Protein AF-A0A515EKF4-F1 (afdb_monomer_lite)

Organism: NCBI:txid2527691

Radius of gyration: 27.89 Å; chains: 1; bounding box: 68×50×69 Å

Sequence (202 aa):
MKPMNMTKDPRRKSELALIHMARSHFSMTRDDYVYVLRELTGKESSADLNAVERERVIKHFKAKGFQVKPTGKAKQTRTLAQDAQSRKVRAIWLMLHVLGQVRDPSEVALAAYTKRMAKVDALQWANHFAVIEGLKGWAMRHLPDYVKPRIQAMDLNALTAGQREDVLNMVNSLRRAQAEGHTALFDYYWPMFQFLQECEQA

Foldseek 3Di:
DDDDDDDPDPCLVVLLVLLVVLCVVVVHDLVRSQVLLCVQPVGRDSVPDDPVSSVSSSVVSVVVPDDDDPPDPPPPPDDQDPDPLSVLLLVLLVVCVVLVNDPDSDLCVSQVVQCVQQVDNHPVPGPSVSSNLVSLLVCLVRLCVVQVVLLVPDDLVPDDPVLNVVSVVLVVVLVVCVPPDSSVSSVSSVVSVVSSVVVVVD

Structure (mmCIF, N/CA/C/O backbone):
data_AF-A0A515EKF4-F1
#
_entry.id   AF-A0A515EKF4-F1
#
loop_
_atom_site.group_PDB
_atom_site.id
_atom_site.type_symbol
_atom_site.label_atom_id
_atom_site.label_alt_id
_atom_site.label_comp_id
_atom_site.label_asym_id
_atom_site.label_entity_id
_atom_site.label_seq_id
_atom_site.pdbx_PDB_ins_code
_atom_site.Cartn_x
_atom_site.Cartn_y
_atom_site.Cartn_z
_atom_site.occupancy
_atom_site.B_iso_or_equiv
_atom_site.auth_seq_id
_atom_site.auth_comp_id
_atom_site.auth_asym_id
_atom_site.auth_atom_id
_atom_site.pdbx_PDB_model_num
ATOM 1 N N . MET A 1 1 ? -24.954 -33.481 38.401 1.00 43.47 1 MET A N 1
ATOM 2 C CA . MET A 1 1 ? -24.915 -32.686 37.149 1.00 43.47 1 MET A CA 1
ATOM 3 C C . MET A 1 1 ? -23.478 -32.265 36.886 1.00 43.47 1 MET A C 1
ATOM 5 O O . MET A 1 1 ? -22.833 -31.754 37.788 1.00 43.47 1 MET A O 1
ATOM 9 N N . LYS A 1 2 ? -22.952 -32.573 35.698 1.00 35.19 2 LYS A N 1
ATOM 10 C CA . LYS A 1 2 ? -21.554 -32.343 35.293 1.00 35.19 2 LYS A CA 1
ATOM 11 C C . LYS A 1 2 ? -21.352 -30.843 34.990 1.00 35.19 2 LYS A C 1
ATOM 13 O O . LYS A 1 2 ? -22.217 -30.284 34.316 1.00 35.19 2 LYS A O 1
ATOM 18 N N . PRO A 1 3 ? -20.275 -30.177 35.444 1.00 42.12 3 PRO A N 1
ATOM 19 C CA . PRO A 1 3 ? -20.037 -28.778 35.097 1.00 42.12 3 PRO A CA 1
ATOM 20 C C . PRO A 1 3 ? -19.717 -28.674 33.599 1.00 42.12 3 PRO A C 1
ATOM 22 O O . PRO A 1 3 ? -18.782 -29.310 33.110 1.00 42.12 3 PRO A O 1
ATOM 25 N N . MET A 1 4 ? -20.525 -27.915 32.853 1.00 47.25 4 MET A N 1
ATOM 26 C CA . MET A 1 4 ? -20.268 -27.656 31.437 1.00 47.25 4 MET A CA 1
ATOM 27 C C . MET A 1 4 ? -19.058 -26.735 31.279 1.00 47.25 4 MET A C 1
ATOM 29 O O . MET A 1 4 ? -18.979 -25.653 31.856 1.00 47.25 4 MET A O 1
ATOM 33 N N . ASN A 1 5 ? -18.127 -27.215 30.467 1.00 39.44 5 ASN A N 1
ATOM 34 C CA . ASN A 1 5 ? -16.870 -26.607 30.069 1.00 39.44 5 ASN A CA 1
ATOM 35 C C . ASN A 1 5 ? -17.088 -25.183 29.502 1.00 39.44 5 ASN A C 1
ATOM 37 O O . ASN A 1 5 ? -17.681 -25.027 28.435 1.00 39.44 5 ASN A O 1
ATOM 41 N N . MET A 1 6 ? -16.634 -24.141 30.213 1.00 47.97 6 MET A N 1
ATOM 42 C CA . MET A 1 6 ? -16.691 -22.748 29.744 1.00 47.97 6 MET A CA 1
ATOM 43 C C . MET A 1 6 ? -15.615 -22.496 28.682 1.00 47.97 6 MET A C 1
ATOM 45 O O . MET A 1 6 ? -14.539 -21.967 28.963 1.00 47.97 6 MET A O 1
ATOM 49 N N . THR A 1 7 ? -15.909 -22.826 27.430 1.00 54.34 7 THR A N 1
ATOM 50 C CA . THR A 1 7 ? -15.154 -22.278 26.301 1.00 54.34 7 THR A CA 1
ATOM 51 C C . THR A 1 7 ? -15.461 -20.777 26.221 1.00 54.34 7 THR A C 1
ATOM 53 O O . THR A 1 7 ? -16.624 -20.382 26.128 1.00 54.34 7 THR A O 1
ATOM 56 N N . LYS A 1 8 ? -14.441 -19.911 26.311 1.00 67.62 8 LYS A N 1
ATOM 57 C CA . LYS A 1 8 ? -14.614 -18.454 26.177 1.00 67.62 8 LYS A CA 1
ATOM 58 C C . LYS A 1 8 ? -15.160 -18.139 24.781 1.00 67.62 8 LYS A C 1
ATOM 60 O O . LYS A 1 8 ? -14.410 -18.174 23.813 1.00 67.62 8 LYS A O 1
ATOM 65 N N . ASP A 1 9 ? -16.452 -17.833 24.686 1.00 80.06 9 ASP A N 1
ATOM 66 C CA . ASP A 1 9 ? -17.102 -17.450 23.430 1.00 80.06 9 ASP A CA 1
ATOM 67 C C . ASP A 1 9 ? -16.471 -16.152 22.883 1.00 80.06 9 ASP A C 1
ATOM 69 O O . ASP A 1 9 ? -16.627 -15.093 23.509 1.00 80.06 9 ASP A O 1
ATOM 73 N N . PRO A 1 10 ? -15.764 -16.194 21.736 1.00 82.19 10 PRO A N 1
ATOM 74 C CA . PRO A 1 10 ? -15.060 -15.032 21.194 1.00 82.19 10 PRO A CA 1
ATOM 75 C C . PRO A 1 10 ? -16.011 -13.890 20.806 1.00 82.19 10 PRO A C 1
ATOM 77 O O . PRO A 1 10 ? -15.588 -12.735 20.742 1.00 82.19 10 PRO A O 1
ATOM 80 N N . ARG A 1 11 ? -17.304 -14.180 20.601 1.00 89.44 11 ARG A N 1
ATOM 81 C CA . ARG A 1 11 ? -18.336 -13.196 20.232 1.00 89.44 11 ARG A CA 1
ATOM 82 C C . ARG A 1 11 ? -18.945 -12.492 21.438 1.00 89.44 11 ARG A C 1
ATOM 84 O O . ARG A 1 11 ? -19.563 -11.442 21.295 1.00 89.44 11 ARG A O 1
ATOM 91 N N . ARG A 1 12 ? -18.736 -13.007 22.654 1.00 91.19 12 ARG A N 1
ATOM 92 C CA . ARG A 1 12 ? -19.364 -12.463 23.865 1.00 91.19 12 ARG A CA 1
ATOM 93 C C . ARG A 1 12 ? -19.066 -10.979 24.060 1.00 91.19 12 ARG A C 1
ATOM 95 O O . ARG A 1 12 ? -19.966 -10.209 24.376 1.00 91.19 12 ARG A O 1
ATOM 102 N N . LYS A 1 13 ? -17.807 -10.570 23.877 1.00 89.31 13 LYS A N 1
ATOM 103 C CA . LYS A 1 13 ? -17.398 -9.174 24.086 1.00 89.31 13 LYS A CA 1
ATOM 104 C C . LYS A 1 13 ? -18.094 -8.231 23.102 1.00 89.31 13 LYS A C 1
ATOM 106 O O . LYS A 1 13 ? -18.566 -7.176 23.516 1.00 89.31 13 LYS A O 1
ATOM 111 N N . SER A 1 14 ? -18.165 -8.604 21.825 1.00 89.38 14 SER A N 1
ATOM 112 C CA . SER A 1 14 ? -18.828 -7.787 20.807 1.00 89.38 14 SER A CA 1
ATOM 113 C C . SER A 1 14 ? -20.343 -7.755 21.008 1.00 89.38 14 SER A C 1
ATOM 115 O O . SER A 1 14 ? -20.935 -6.687 20.935 1.00 89.38 14 SER A O 1
ATOM 117 N N . GLU A 1 15 ? -20.972 -8.881 21.339 1.00 93.88 15 GLU A N 1
ATOM 118 C CA . GLU A 1 15 ? -22.416 -8.966 21.593 1.00 93.88 15 GLU A CA 1
ATOM 119 C C . GLU A 1 15 ? -22.850 -8.137 22.807 1.00 93.88 15 GLU A C 1
ATOM 121 O O . GLU A 1 15 ? -23.826 -7.395 22.728 1.00 93.88 15 GLU A O 1
ATOM 126 N N . LEU A 1 16 ? -22.102 -8.196 23.914 1.00 94.69 16 LEU A N 1
ATOM 127 C CA . LEU A 1 16 ? -22.376 -7.351 25.078 1.00 94.69 16 LEU A CA 1
ATOM 128 C C . LEU A 1 16 ? -22.222 -5.867 24.740 1.00 94.69 16 LEU A C 1
ATOM 130 O O . LEU A 1 16 ? -23.060 -5.061 25.141 1.00 94.69 16 LEU A O 1
ATOM 134 N N . ALA A 1 17 ? -21.199 -5.503 23.962 1.00 91.69 17 ALA A N 1
ATOM 135 C CA . ALA A 1 17 ? -21.037 -4.131 23.494 1.00 91.69 17 ALA A CA 1
ATOM 136 C C . ALA A 1 17 ? -22.243 -3.675 22.657 1.00 91.69 17 ALA A C 1
ATOM 138 O O . ALA A 1 17 ? -22.752 -2.582 22.885 1.00 91.69 17 ALA A O 1
ATOM 139 N N . LEU A 1 18 ? -22.760 -4.523 21.761 1.00 93.50 18 LEU A N 1
ATOM 140 C CA . LEU A 1 18 ? -23.963 -4.222 20.979 1.00 93.50 18 LEU A CA 1
ATOM 141 C C . LEU A 1 18 ? -25.199 -4.013 21.856 1.00 93.50 18 LEU A C 1
ATOM 143 O O . LEU A 1 18 ? -25.952 -3.072 21.623 1.00 93.50 18 LEU A O 1
ATOM 147 N N . ILE A 1 19 ? -25.392 -4.852 22.873 1.00 94.75 19 ILE A N 1
ATOM 148 C CA . ILE A 1 19 ? -26.504 -4.722 23.823 1.00 94.75 19 ILE A CA 1
ATOM 149 C C . ILE A 1 19 ? -26.406 -3.391 24.584 1.00 94.75 19 ILE A C 1
ATOM 151 O O . ILE A 1 19 ? -27.397 -2.670 24.704 1.00 94.75 19 ILE A O 1
ATOM 155 N N . HIS A 1 20 ? -25.210 -3.016 25.047 1.00 94.19 20 HIS A N 1
ATOM 156 C CA . HIS A 1 20 ? -24.998 -1.734 25.721 1.00 94.19 20 HIS A CA 1
ATOM 157 C C . HIS A 1 20 ? -25.175 -0.535 24.781 1.00 94.19 20 HIS A C 1
ATOM 159 O O . HIS A 1 20 ? -25.781 0.459 25.171 1.00 94.19 20 HIS A O 1
ATOM 165 N N . MET A 1 21 ? -24.713 -0.633 23.534 1.00 92.06 21 MET A N 1
ATOM 166 C CA . MET A 1 21 ? -24.948 0.396 22.519 1.00 92.06 21 MET A CA 1
ATOM 167 C C . MET A 1 21 ? -26.437 0.565 22.219 1.00 92.06 21 MET A C 1
ATOM 169 O O . MET A 1 21 ? -26.900 1.695 22.106 1.00 92.06 21 MET A O 1
ATOM 173 N N . ALA A 1 22 ? -27.191 -0.532 22.119 1.00 93.62 22 ALA A N 1
ATOM 174 C CA . ALA A 1 22 ? -28.632 -0.490 21.897 1.00 93.62 22 ALA A CA 1
ATOM 175 C C . ALA A 1 22 ? -29.368 0.176 23.067 1.00 93.62 22 ALA A C 1
ATOM 177 O O . ALA A 1 22 ? -30.228 1.024 22.839 1.00 93.62 22 ALA A O 1
ATOM 178 N N . ARG A 1 23 ? -28.974 -0.128 24.313 1.00 94.06 23 ARG A N 1
ATOM 179 C CA . ARG A 1 23 ? -29.486 0.565 25.505 1.00 94.06 23 ARG A CA 1
ATOM 180 C C . ARG A 1 23 ? -29.305 2.081 25.387 1.00 94.06 23 ARG A C 1
ATOM 182 O O . ARG A 1 23 ? -30.261 2.820 25.603 1.00 94.06 23 ARG A O 1
ATOM 189 N N . SER A 1 24 ? -28.101 2.535 25.028 1.00 91.75 24 SER A N 1
ATOM 190 C CA . SER A 1 24 ? -27.821 3.962 24.833 1.00 91.75 24 SER A CA 1
ATOM 191 C C . SER A 1 24 ? -28.577 4.554 23.639 1.00 91.75 24 SER A C 1
ATOM 193 O O . SER A 1 24 ? -29.033 5.686 23.721 1.00 91.75 24 SER A O 1
ATOM 195 N N . HIS A 1 25 ? -28.737 3.804 22.544 1.00 90.56 25 HIS A N 1
ATOM 196 C CA . HIS A 1 25 ? -29.437 4.252 21.334 1.00 90.56 25 HIS A CA 1
ATOM 197 C C . HIS A 1 25 ? -30.910 4.589 21.592 1.00 90.56 25 HIS A C 1
ATOM 199 O O . HIS A 1 25 ? -31.414 5.568 21.053 1.00 90.56 25 HIS A O 1
ATOM 205 N N . PHE A 1 26 ? -31.579 3.803 22.434 1.00 93.50 26 PHE A N 1
ATOM 206 C CA . PHE A 1 26 ? -32.966 4.041 22.833 1.00 93.50 26 PHE A CA 1
ATOM 207 C C . PHE A 1 26 ? -33.099 4.893 24.105 1.00 93.50 26 PHE A C 1
ATOM 209 O O . PHE A 1 26 ? -34.202 5.012 24.628 1.00 93.50 26 PHE A O 1
ATOM 216 N N . SER A 1 27 ? -31.999 5.453 24.629 1.00 93.25 27 SER A N 1
ATOM 217 C CA . SER A 1 27 ? -31.981 6.229 25.879 1.00 93.25 27 SER A CA 1
ATOM 218 C C . SER A 1 27 ? -32.675 5.523 27.054 1.00 93.25 27 SER A C 1
ATOM 220 O O . SER A 1 27 ? -33.355 6.157 27.857 1.00 93.25 27 SER A O 1
ATOM 222 N N . MET A 1 28 ? -32.521 4.199 27.159 1.00 92.62 28 MET A N 1
ATOM 223 C CA . MET A 1 28 ? -33.228 3.407 28.168 1.00 92.62 28 MET A CA 1
ATOM 224 C C . MET A 1 28 ? -32.701 3.680 29.575 1.00 92.62 28 MET A C 1
ATOM 226 O O . MET A 1 28 ? -31.485 3.635 29.828 1.00 92.62 28 MET A O 1
ATOM 230 N N . THR A 1 29 ? -33.626 3.853 30.518 1.00 94.69 29 THR A N 1
ATOM 231 C CA . THR A 1 29 ? -33.288 3.865 31.940 1.00 94.69 29 THR A CA 1
ATOM 232 C C . THR A 1 29 ? -32.805 2.481 32.387 1.00 94.69 29 THR A C 1
ATOM 234 O O . THR A 1 29 ? -32.850 1.494 31.643 1.00 94.69 29 THR A O 1
ATOM 237 N N . ARG A 1 30 ? -32.267 2.389 33.609 1.00 91.31 30 ARG A N 1
ATOM 238 C CA . ARG A 1 30 ? -31.847 1.094 34.164 1.00 91.31 30 ARG A CA 1
ATOM 239 C C . ARG A 1 30 ? -33.034 0.136 34.287 1.00 91.31 30 ARG A C 1
ATOM 241 O O . ARG A 1 30 ? -32.870 -1.034 33.958 1.00 91.31 30 ARG A O 1
ATOM 248 N N . ASP A 1 31 ? -34.190 0.636 34.702 1.00 93.69 31 ASP A N 1
ATOM 249 C CA . ASP A 1 31 ? -35.366 -0.192 34.962 1.00 93.69 31 ASP A CA 1
ATOM 250 C C . ASP A 1 31 ? -36.001 -0.679 33.657 1.00 93.69 31 ASP A C 1
ATOM 252 O O . ASP A 1 31 ? -36.278 -1.871 33.534 1.00 93.69 31 ASP A O 1
ATOM 256 N N . ASP A 1 32 ? -36.085 0.179 32.633 1.00 94.12 32 ASP A N 1
ATOM 257 C CA . ASP A 1 32 ? -36.538 -0.225 31.290 1.00 94.12 32 ASP A CA 1
ATOM 258 C C . ASP A 1 32 ? -35.629 -1.302 30.691 1.00 94.12 32 ASP A C 1
ATOM 260 O O . ASP A 1 32 ? -36.079 -2.279 30.092 1.00 94.12 32 ASP A O 1
ATOM 264 N N . TYR A 1 33 ? -34.317 -1.138 30.870 1.00 94.94 33 TYR A N 1
ATOM 265 C CA . TYR A 1 33 ? -33.334 -2.096 30.386 1.00 94.94 33 TYR A CA 1
ATOM 266 C C . TYR A 1 33 ? -33.460 -3.452 31.094 1.00 94.94 33 TYR A C 1
ATOM 268 O O . TYR A 1 33 ? -33.460 -4.491 30.434 1.00 94.94 33 TYR A O 1
ATOM 276 N N . VAL A 1 34 ? -33.607 -3.453 32.423 1.00 94.88 34 VAL A N 1
ATOM 277 C CA . VAL A 1 34 ? -33.818 -4.675 33.215 1.00 94.88 34 VAL A CA 1
ATOM 278 C C . VAL A 1 34 ? -35.144 -5.342 32.850 1.00 94.88 34 VAL A C 1
ATOM 280 O O . VAL A 1 34 ? -35.183 -6.565 32.723 1.00 94.88 34 VAL A O 1
ATOM 283 N N . TYR A 1 35 ? -36.206 -4.563 32.631 1.00 96.38 35 TYR A N 1
ATOM 284 C CA . TYR A 1 35 ? -37.505 -5.068 32.192 1.00 96.38 35 TYR A CA 1
ATOM 285 C C . TYR A 1 35 ? -37.386 -5.831 30.868 1.00 96.38 35 TYR A C 1
ATOM 287 O O . TYR A 1 35 ? -37.778 -6.994 30.796 1.00 96.38 35 TYR A O 1
ATOM 295 N N . VAL A 1 36 ? -36.744 -5.234 29.858 1.00 95.12 36 VAL A N 1
ATOM 296 C CA . VAL A 1 36 ? -36.533 -5.880 28.551 1.00 95.12 36 VAL A CA 1
ATOM 297 C C . VAL A 1 36 ? -35.703 -7.162 28.676 1.00 95.12 36 VAL A C 1
ATOM 299 O O . VAL A 1 36 ? -36.000 -8.156 28.012 1.00 95.12 36 VAL A O 1
ATOM 302 N N . LEU A 1 37 ? -34.665 -7.178 29.520 1.00 96.19 37 LEU A N 1
ATOM 303 C CA . LEU A 1 37 ? -33.868 -8.389 29.737 1.00 96.19 37 LEU A CA 1
ATOM 304 C C . LEU A 1 37 ? -34.677 -9.491 30.436 1.00 96.19 37 LEU A C 1
ATOM 306 O O . LEU A 1 37 ? -34.648 -10.644 29.998 1.00 96.19 37 LEU A O 1
ATOM 310 N N . ARG A 1 38 ? -35.449 -9.148 31.475 1.00 96.06 38 ARG A N 1
ATOM 311 C CA . ARG A 1 38 ? -36.313 -10.109 32.172 1.00 96.06 38 ARG A CA 1
ATOM 312 C C . ARG A 1 38 ? -37.369 -10.680 31.230 1.00 96.06 38 ARG A C 1
ATOM 314 O O . ARG A 1 38 ? -37.573 -11.888 31.231 1.00 96.06 38 ARG A O 1
ATOM 321 N N . GLU A 1 39 ? -37.981 -9.850 30.394 1.00 95.94 39 GLU A N 1
ATOM 322 C CA . GLU A 1 39 ? -39.004 -10.284 29.440 1.00 95.94 39 GLU A CA 1
ATOM 323 C C . GLU A 1 39 ? -38.443 -11.252 28.383 1.00 95.94 39 GLU A C 1
ATOM 325 O O . GLU A 1 39 ? -39.063 -12.264 28.063 1.00 95.94 39 GLU A O 1
ATOM 330 N N . LEU A 1 40 ? -37.239 -10.993 27.863 1.00 94.31 40 LEU A N 1
ATOM 331 C CA . LEU A 1 40 ? -36.660 -11.798 26.779 1.00 94.31 40 LEU A CA 1
ATOM 332 C C . LEU A 1 40 ? -35.911 -13.049 27.252 1.00 94.31 40 LEU A C 1
ATOM 334 O O . LEU A 1 40 ? -35.801 -14.028 26.497 1.00 94.31 40 LEU A O 1
ATOM 338 N N . THR A 1 41 ? -35.327 -12.999 28.451 1.00 94.06 41 THR A N 1
ATOM 339 C CA . THR A 1 41 ? -34.373 -14.012 28.927 1.00 94.06 41 THR A CA 1
ATOM 340 C C . THR A 1 41 ? -34.579 -14.426 30.383 1.00 94.06 41 THR A C 1
ATOM 342 O O . THR A 1 41 ? -33.850 -15.293 30.856 1.00 94.06 41 THR A O 1
ATOM 345 N N . GLY A 1 42 ? -35.496 -13.798 31.124 1.00 92.62 42 GLY A N 1
ATOM 346 C CA . GLY A 1 42 ? -35.697 -14.047 32.557 1.00 92.62 42 GLY A CA 1
ATOM 347 C C . GLY A 1 42 ? -34.565 -13.545 33.460 1.00 92.62 42 GLY A C 1
ATOM 348 O O . GLY A 1 42 ? -34.524 -13.906 34.632 1.00 92.62 42 GLY A O 1
ATOM 349 N N . LYS A 1 43 ? -33.627 -12.742 32.938 1.00 93.56 43 LYS A N 1
ATOM 350 C CA . LYS A 1 43 ? -32.426 -12.285 33.660 1.00 93.56 43 LYS A CA 1
ATOM 351 C C . LYS A 1 43 ? -32.398 -10.770 33.757 1.00 93.56 43 LYS A C 1
ATOM 353 O O . LYS A 1 43 ? -32.952 -10.080 32.916 1.00 93.56 43 LYS A O 1
ATOM 358 N N . GLU A 1 44 ? -31.709 -10.256 34.764 1.00 91.62 44 GLU A N 1
ATOM 359 C CA . GLU A 1 44 ? -31.632 -8.810 35.026 1.00 91.62 44 GLU A CA 1
ATOM 360 C C . GLU A 1 44 ? -30.340 -8.176 34.527 1.00 91.62 44 GLU A C 1
ATOM 362 O O . GLU A 1 44 ? -30.236 -6.957 34.403 1.00 91.62 44 GLU A O 1
ATOM 367 N N . SER A 1 45 ? -29.342 -9.005 34.235 1.00 90.62 45 SER A N 1
ATOM 368 C CA . SER A 1 45 ? -28.019 -8.559 33.837 1.00 90.62 45 SER A CA 1
ATOM 369 C C . SER A 1 45 ? -27.630 -9.160 32.499 1.00 90.62 45 SER A C 1
ATOM 371 O O . S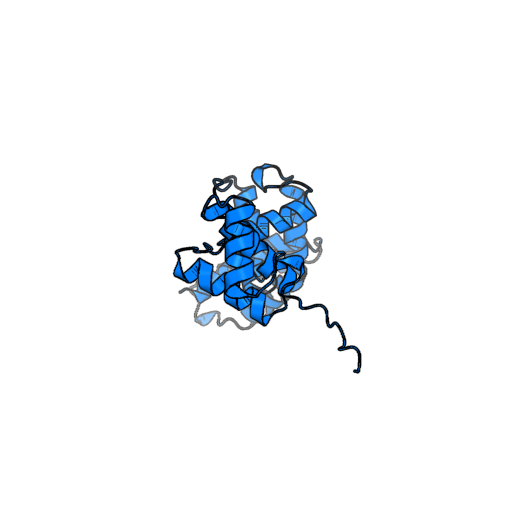ER A 1 45 ? -27.735 -10.368 32.278 1.00 90.62 45 SER A O 1
ATOM 373 N N . SER A 1 46 ? -27.085 -8.319 31.618 1.00 88.62 46 SER A N 1
ATOM 374 C CA . SER A 1 46 ? -26.466 -8.784 30.378 1.00 88.62 46 SER A CA 1
ATOM 375 C C . SER A 1 46 ? -25.256 -9.689 30.637 1.00 88.62 46 SER A C 1
ATOM 377 O O . SER A 1 46 ? -24.932 -10.530 29.799 1.00 88.62 46 SER A O 1
ATOM 379 N N . ALA A 1 47 ? -24.606 -9.561 31.800 1.00 87.62 47 ALA A N 1
ATOM 380 C CA . ALA A 1 47 ? -23.491 -10.418 32.189 1.00 87.62 47 ALA A CA 1
ATOM 381 C C . ALA A 1 47 ? -23.924 -11.880 32.397 1.00 87.62 47 ALA A C 1
ATOM 383 O O . ALA A 1 47 ? -23.129 -12.784 32.145 1.00 87.62 47 ALA A O 1
ATOM 384 N N . ASP A 1 48 ? -25.183 -12.134 32.745 1.00 91.00 48 ASP A N 1
ATOM 385 C CA . ASP A 1 48 ? -25.667 -13.491 33.013 1.00 91.00 48 ASP A CA 1
ATOM 386 C C . ASP A 1 48 ? -26.163 -14.198 31.746 1.00 91.00 48 ASP A C 1
ATOM 388 O O . ASP A 1 48 ? -26.514 -15.380 31.777 1.00 91.00 48 ASP A O 1
ATOM 392 N N . LEU A 1 49 ? -26.183 -13.499 30.606 1.00 91.94 49 LEU A N 1
ATOM 393 C CA . LEU A 1 49 ? -26.706 -14.032 29.353 1.00 91.94 49 LEU A CA 1
ATOM 394 C C . LEU A 1 49 ? -25.750 -15.043 28.703 1.00 91.94 49 LEU A C 1
ATOM 396 O O . LEU A 1 49 ? -24.554 -14.775 28.498 1.00 91.94 49 LEU A O 1
ATOM 400 N N . ASN A 1 50 ? -26.302 -16.181 28.285 1.00 92.75 50 ASN A N 1
ATOM 401 C CA . ASN A 1 50 ? -25.644 -17.146 27.407 1.00 92.75 50 ASN A CA 1
ATOM 402 C C . ASN A 1 50 ? -25.657 -16.662 25.939 1.00 92.75 50 ASN A C 1
ATOM 404 O O . ASN A 1 50 ? -26.186 -15.597 25.629 1.00 92.75 50 ASN A O 1
ATOM 408 N N . ALA A 1 51 ? -25.018 -17.400 25.028 1.00 90.19 51 ALA A N 1
ATOM 409 C CA . ALA A 1 51 ? -24.893 -16.978 23.627 1.00 90.19 51 ALA A CA 1
ATOM 410 C C . ALA A 1 51 ? -26.249 -16.798 22.921 1.00 90.19 51 ALA A C 1
ATOM 412 O O . ALA A 1 51 ? -26.475 -15.775 22.279 1.00 90.19 51 ALA A O 1
ATOM 413 N N . VAL A 1 52 ? -27.169 -17.746 23.112 1.00 92.62 52 VAL A N 1
ATOM 414 C CA . VAL A 1 52 ? -28.505 -17.731 22.496 1.00 92.62 52 VAL A CA 1
ATOM 415 C C . VAL A 1 52 ? -29.336 -16.557 23.018 1.00 92.62 52 VAL A C 1
ATOM 417 O O . VAL A 1 52 ? -30.028 -15.877 22.262 1.00 92.62 52 VAL A O 1
ATOM 420 N N . GLU A 1 53 ? -29.245 -16.282 24.317 1.00 93.94 53 GLU A N 1
ATOM 421 C CA . GLU A 1 53 ? -29.932 -15.160 24.956 1.00 93.94 53 GLU A CA 1
ATOM 422 C C . GLU A 1 53 ? -29.392 -13.806 24.473 1.00 93.94 53 GLU A C 1
ATOM 424 O O . GLU A 1 53 ? -30.181 -12.914 24.163 1.00 93.94 53 GLU A O 1
ATOM 429 N N . ARG A 1 54 ? -28.064 -13.646 24.341 1.00 95.88 54 ARG A N 1
ATOM 430 C CA . ARG A 1 54 ? -27.470 -12.410 23.796 1.00 95.88 54 ARG A CA 1
ATOM 431 C C . ARG A 1 54 ? -27.926 -12.158 22.362 1.00 95.88 54 ARG A C 1
ATOM 433 O O . ARG A 1 54 ? -28.305 -11.035 22.033 1.00 95.88 54 ARG A O 1
ATOM 440 N N . GLU A 1 55 ? -27.942 -13.194 21.529 1.00 94.38 55 GLU A N 1
ATOM 441 C CA . GLU A 1 55 ? -28.421 -13.093 20.150 1.00 94.38 55 GLU A CA 1
ATOM 442 C C . GLU A 1 55 ? -29.903 -12.698 20.085 1.00 94.38 55 GLU A C 1
ATOM 444 O O . GLU A 1 55 ? -30.271 -11.801 19.321 1.00 94.38 55 GLU A O 1
ATOM 449 N N . ARG A 1 56 ? -30.749 -13.291 20.938 1.00 96.06 56 ARG A N 1
ATOM 450 C CA . ARG A 1 56 ? -32.172 -12.939 21.048 1.00 96.06 56 ARG A CA 1
ATOM 451 C C . ARG A 1 56 ? -32.370 -11.462 21.397 1.00 96.06 56 ARG A C 1
ATOM 453 O O . ARG A 1 56 ? -33.159 -10.787 20.737 1.00 96.06 56 ARG A O 1
ATOM 460 N N . VAL A 1 57 ? -31.635 -10.949 22.384 1.00 95.94 57 VAL A N 1
ATOM 461 C CA . VAL A 1 57 ? -31.705 -9.536 22.798 1.00 95.94 57 VAL A CA 1
ATOM 462 C C . VAL A 1 57 ? -31.248 -8.605 21.670 1.00 95.94 57 VAL A C 1
ATOM 464 O O . VAL A 1 57 ? -31.920 -7.620 21.365 1.00 95.94 57 VAL A O 1
ATOM 467 N N . ILE A 1 58 ? -30.148 -8.931 20.986 1.00 95.12 58 ILE A N 1
ATOM 468 C CA . ILE A 1 58 ? -29.668 -8.147 19.837 1.00 95.12 58 ILE A CA 1
ATOM 469 C C . ILE A 1 58 ? -30.707 -8.139 18.709 1.00 95.12 58 ILE A C 1
ATOM 471 O O . ILE A 1 58 ? -30.953 -7.090 18.111 1.00 95.12 58 ILE A O 1
ATOM 475 N N . LYS A 1 59 ? -31.337 -9.284 18.418 1.00 95.75 59 LYS A N 1
ATOM 476 C CA . LYS A 1 59 ? -32.386 -9.395 17.395 1.00 95.75 59 LYS A CA 1
ATOM 477 C C . LYS A 1 59 ? -33.607 -8.542 17.742 1.00 95.75 59 LYS A C 1
ATOM 479 O O . LYS A 1 59 ? -34.117 -7.856 16.859 1.00 95.75 59 LYS A O 1
ATOM 484 N N . HIS A 1 60 ? -34.027 -8.533 19.007 1.00 95.88 60 HIS A N 1
ATOM 485 C CA . HIS A 1 60 ? -35.110 -7.671 19.492 1.00 95.88 60 HIS A CA 1
ATOM 486 C C . HIS A 1 60 ? -34.810 -6.191 19.257 1.00 95.88 60 HIS A C 1
ATOM 488 O O . HIS A 1 60 ? -35.621 -5.480 18.669 1.00 95.88 60 HIS A O 1
ATOM 494 N N . PHE A 1 61 ? -33.615 -5.728 19.635 1.00 95.62 61 PHE A N 1
ATOM 495 C CA . PHE A 1 61 ? -33.238 -4.334 19.406 1.00 95.62 61 PHE A CA 1
ATOM 496 C C . PHE A 1 61 ? -33.163 -3.987 17.920 1.00 95.62 61 PHE A C 1
ATOM 498 O O . PHE A 1 61 ? -33.642 -2.925 17.525 1.00 95.62 61 PHE A O 1
ATOM 505 N N . LYS A 1 62 ? -32.624 -4.882 17.082 1.00 93.38 62 LYS A N 1
ATOM 506 C CA . LYS A 1 62 ? -32.601 -4.687 15.624 1.00 93.38 62 LYS A CA 1
ATOM 507 C C . LYS A 1 62 ? -34.005 -4.561 15.038 1.00 93.38 62 LYS A C 1
ATOM 509 O O . LYS A 1 62 ? -34.234 -3.675 14.222 1.00 93.38 62 LYS A O 1
ATOM 514 N N . ALA A 1 63 ? -34.944 -5.397 15.483 1.00 93.00 63 ALA A N 1
ATOM 515 C CA . ALA A 1 63 ? -36.344 -5.317 15.068 1.00 93.00 63 ALA A CA 1
ATOM 516 C C . ALA A 1 63 ? -37.002 -3.989 15.483 1.00 93.00 63 ALA A C 1
ATOM 518 O O . ALA A 1 63 ? -37.823 -3.458 14.744 1.00 93.00 63 ALA A O 1
ATOM 519 N N . LYS A 1 64 ? -36.586 -3.411 16.619 1.00 92.62 64 LYS A N 1
ATOM 520 C CA . LYS A 1 64 ? -37.011 -2.078 17.078 1.00 92.62 64 LYS A CA 1
ATOM 521 C C . LYS A 1 64 ? -36.279 -0.905 16.405 1.00 92.62 64 LYS A C 1
ATOM 523 O O . LYS A 1 64 ? -36.487 0.237 16.798 1.00 92.62 64 LYS A O 1
ATOM 528 N N . GLY A 1 65 ? -35.428 -1.159 15.410 1.00 91.19 65 GLY A N 1
ATOM 529 C CA . GLY A 1 65 ? -34.740 -0.115 14.644 1.00 91.19 65 GLY A CA 1
ATOM 530 C C . GLY A 1 65 ? -33.284 0.136 15.039 1.00 91.19 65 GLY A C 1
ATOM 531 O O . GLY A 1 65 ? -32.647 1.011 14.455 1.00 91.19 65 GLY A O 1
ATOM 532 N N . PHE A 1 66 ? -32.706 -0.643 15.962 1.00 93.12 66 PHE A N 1
ATOM 533 C CA . PHE A 1 66 ? -31.273 -0.559 16.243 1.00 93.12 66 PHE A CA 1
ATOM 534 C C . PHE A 1 66 ? -30.468 -1.049 15.038 1.00 93.12 66 PHE A C 1
ATOM 536 O O . PHE A 1 66 ? -30.375 -2.247 14.765 1.00 93.12 66 PHE A O 1
ATOM 543 N N . GLN A 1 67 ? -29.841 -0.117 14.328 1.00 87.19 67 GLN A N 1
ATOM 544 C CA . GLN A 1 67 ? -28.917 -0.430 13.249 1.00 87.19 67 GLN A CA 1
ATOM 545 C C . GLN A 1 67 ? -27.496 -0.054 13.646 1.00 87.19 67 GLN A C 1
ATOM 547 O O . GLN A 1 67 ? -27.179 1.101 13.927 1.00 87.19 67 GLN A O 1
ATOM 552 N N . VAL A 1 68 ? -26.611 -1.045 13.621 1.00 77.88 68 VAL A N 1
ATOM 553 C CA . VAL A 1 68 ? -25.176 -0.810 13.738 1.00 77.88 68 VAL A CA 1
ATOM 554 C C . VAL A 1 68 ? -24.715 -0.408 12.352 1.00 77.88 68 VAL A C 1
ATOM 556 O O . VAL A 1 68 ? -24.629 -1.256 11.462 1.00 77.88 68 VAL A O 1
ATOM 559 N N . LYS A 1 69 ? -24.428 0.882 12.150 1.00 66.81 69 LYS A N 1
ATOM 560 C CA . LYS A 1 69 ? -23.649 1.269 10.976 1.00 66.81 69 LYS A CA 1
ATOM 561 C C . LYS A 1 69 ? -22.361 0.451 11.046 1.00 66.81 69 LYS A C 1
ATOM 563 O O . LYS A 1 69 ? -21.691 0.531 12.082 1.00 66.81 69 LYS A O 1
ATOM 568 N N . PRO A 1 70 ? -22.005 -0.342 10.017 1.00 55.69 70 PRO A N 1
ATOM 569 C CA . PRO A 1 70 ? -20.653 -0.854 9.962 1.00 55.69 70 PRO A CA 1
ATOM 570 C C . PRO A 1 70 ? -19.760 0.368 10.130 1.00 55.69 70 PRO A C 1
ATOM 572 O O . PRO A 1 70 ? -19.949 1.379 9.448 1.00 55.69 70 PRO A O 1
ATOM 575 N N . THR A 1 71 ? -18.845 0.317 11.094 1.00 52.72 71 THR A N 1
ATOM 576 C CA . THR A 1 71 ? -17.713 1.232 11.121 1.00 52.72 71 THR A CA 1
ATOM 577 C C . THR A 1 71 ? -16.923 0.925 9.856 1.00 52.72 71 THR A C 1
ATOM 579 O O . THR A 1 71 ? -15.961 0.159 9.877 1.00 52.72 71 THR A O 1
ATOM 582 N N . GLY A 1 72 ? -17.402 1.429 8.715 1.00 46.69 72 GLY A N 1
ATOM 583 C CA . GLY A 1 72 ? -16.642 1.465 7.489 1.00 46.69 72 GLY A CA 1
ATOM 584 C C . GLY A 1 72 ? -15.329 2.120 7.858 1.00 46.69 72 GLY A C 1
ATOM 585 O O . GLY A 1 72 ? -15.337 3.110 8.599 1.00 46.69 72 GLY A O 1
ATOM 586 N N . LYS A 1 73 ? -14.228 1.489 7.430 1.00 49.66 73 LYS A N 1
ATOM 587 C CA . LYS A 1 73 ? -12.857 2.002 7.527 1.00 49.66 73 LYS A CA 1
ATOM 588 C C . LYS A 1 73 ? -12.917 3.522 7.574 1.00 49.66 73 LYS A C 1
ATOM 590 O O . LYS A 1 73 ? -13.474 4.092 6.638 1.00 49.66 73 LYS A O 1
ATOM 595 N N . ALA A 1 74 ? -12.473 4.116 8.688 1.00 52.19 74 ALA A N 1
ATOM 596 C CA . ALA A 1 74 ? -12.599 5.543 8.967 1.00 52.19 74 ALA A CA 1
ATOM 597 C C . ALA A 1 74 ? -12.484 6.326 7.659 1.00 52.19 74 ALA A C 1
ATOM 599 O O . ALA A 1 74 ? -11.425 6.310 7.028 1.00 52.19 74 ALA A O 1
ATOM 600 N N . LYS A 1 75 ? -13.609 6.892 7.198 1.00 47.75 75 LYS A N 1
ATOM 601 C CA . LYS A 1 75 ? -13.645 7.676 5.965 1.00 47.75 75 LYS A CA 1
ATOM 602 C C . LYS A 1 75 ? -12.531 8.699 6.127 1.00 47.75 75 LYS A C 1
ATOM 604 O O . LYS A 1 75 ? -12.524 9.400 7.137 1.00 47.75 75 LYS A O 1
ATOM 609 N N . GLN A 1 76 ? -11.544 8.697 5.235 1.00 52.34 76 GLN A N 1
ATOM 610 C CA . GLN A 1 76 ? -10.421 9.615 5.353 1.00 52.34 76 GLN A CA 1
ATOM 611 C C . GLN A 1 76 ? -10.966 11.040 5.309 1.00 52.34 76 GLN A C 1
ATOM 613 O O . GLN A 1 76 ? -11.345 11.542 4.259 1.00 52.34 76 GLN A O 1
ATOM 618 N N . THR A 1 77 ? -11.066 11.668 6.474 1.00 49.06 77 THR A N 1
ATOM 619 C CA . THR A 1 77 ? -11.535 13.047 6.636 1.00 49.06 77 THR A CA 1
ATOM 620 C C . THR A 1 77 ? -10.399 14.052 6.481 1.00 49.06 77 THR A C 1
ATOM 622 O O . THR A 1 77 ? -10.635 15.253 6.548 1.00 49.06 77 THR A O 1
ATOM 625 N N . ARG A 1 78 ? -9.160 13.583 6.283 1.00 58.69 78 ARG A N 1
ATOM 626 C CA . ARG A 1 78 ? -7.975 14.426 6.130 1.00 58.69 78 ARG A CA 1
ATOM 627 C C . ARG A 1 78 ? -7.568 14.529 4.668 1.00 58.69 78 ARG A C 1
ATOM 629 O O . ARG A 1 78 ? -7.388 13.512 4.002 1.00 58.69 78 ARG A O 1
ATOM 636 N N . THR A 1 79 ? -7.403 15.766 4.209 1.00 64.25 79 THR A N 1
ATOM 637 C CA . THR A 1 79 ? -6.855 16.108 2.896 1.00 64.25 79 THR A CA 1
ATOM 638 C C . THR A 1 79 ? -5.490 15.451 2.711 1.00 64.25 79 THR A C 1
ATOM 640 O O . THR A 1 79 ? -4.649 15.499 3.607 1.00 64.25 79 THR A O 1
ATOM 643 N N . LEU A 1 80 ? -5.272 14.823 1.554 1.00 71.50 80 LEU A N 1
ATOM 644 C CA . LEU A 1 80 ? -3.998 14.186 1.229 1.00 71.50 80 LEU A CA 1
ATOM 645 C C . LEU A 1 80 ? -2.901 15.243 1.085 1.00 71.50 80 LEU A C 1
ATOM 647 O O . LEU A 1 80 ? -3.098 16.254 0.412 1.00 71.50 80 LEU A O 1
ATOM 651 N N . ALA A 1 81 ? -1.735 14.982 1.672 1.00 75.31 81 ALA A N 1
ATOM 652 C CA . ALA A 1 81 ? -0.556 15.809 1.463 1.00 75.31 81 ALA A CA 1
ATOM 653 C C . ALA A 1 81 ? -0.111 15.706 -0.003 1.00 75.31 81 ALA A C 1
ATOM 655 O O . ALA A 1 81 ? 0.147 14.610 -0.510 1.00 75.31 81 ALA A O 1
ATOM 656 N N . GLN A 1 82 ? -0.062 16.844 -0.697 1.00 78.88 82 GLN A N 1
ATOM 657 C CA . GLN A 1 82 ? 0.246 16.922 -2.129 1.00 78.88 82 GLN A CA 1
ATOM 658 C C . GLN A 1 82 ? 1.675 17.380 -2.419 1.00 78.88 82 GLN A C 1
ATOM 660 O O . GLN A 1 82 ? 1.977 17.743 -3.550 1.00 78.88 82 GLN A O 1
ATOM 665 N N . ASP A 1 83 ? 2.576 17.380 -1.443 1.00 83.56 83 ASP A N 1
ATOM 666 C CA . ASP A 1 83 ? 3.983 17.648 -1.723 1.00 83.56 83 ASP A CA 1
ATOM 667 C C . ASP A 1 83 ? 4.626 16.482 -2.508 1.00 83.56 83 ASP A C 1
ATOM 669 O O . ASP A 1 83 ? 4.112 15.357 -2.563 1.00 83.56 83 ASP A O 1
ATOM 673 N N . ALA A 1 84 ? 5.753 16.763 -3.166 1.00 85.06 84 ALA A N 1
ATOM 674 C CA . ALA A 1 84 ? 6.429 15.794 -4.026 1.00 85.06 84 ALA A CA 1
ATOM 675 C C . ALA A 1 84 ? 6.889 14.538 -3.267 1.00 85.06 84 ALA A C 1
ATOM 677 O O . ALA A 1 84 ? 6.838 13.438 -3.821 1.00 85.06 84 ALA A O 1
ATOM 678 N N . GLN A 1 85 ? 7.287 14.681 -2.001 1.00 86.25 85 GLN A N 1
ATOM 679 C CA . GLN A 1 85 ? 7.759 13.561 -1.191 1.00 86.25 85 GLN A CA 1
ATOM 680 C C . GLN A 1 85 ? 6.588 12.666 -0.781 1.00 86.25 85 GLN A C 1
ATOM 682 O O . GLN A 1 85 ? 6.668 11.447 -0.933 1.00 86.25 85 GLN A O 1
ATOM 687 N N . SER A 1 86 ? 5.459 13.252 -0.380 1.00 86.06 86 SER A N 1
ATOM 688 C CA . SER A 1 86 ? 4.220 12.518 -0.114 1.00 86.06 86 SER A CA 1
ATOM 689 C C . SER A 1 86 ? 3.722 11.754 -1.338 1.00 86.06 86 SER A C 1
ATOM 691 O O . SER A 1 86 ? 3.288 10.608 -1.213 1.00 86.06 86 SER A O 1
ATOM 693 N N . ARG A 1 87 ? 3.805 12.342 -2.541 1.00 89.19 87 ARG A N 1
ATOM 694 C CA . ARG A 1 87 ? 3.491 11.620 -3.788 1.00 89.19 87 ARG A CA 1
ATOM 695 C C . ARG A 1 87 ? 4.443 10.451 -4.025 1.00 89.19 87 ARG A C 1
ATOM 697 O O . ARG A 1 87 ? 3.971 9.369 -4.361 1.00 89.19 87 ARG A O 1
ATOM 704 N N . LYS A 1 88 ? 5.751 10.641 -3.813 1.00 90.62 88 LYS A N 1
ATOM 705 C CA . LYS A 1 88 ? 6.748 9.568 -3.958 1.00 90.62 88 LYS A CA 1
ATOM 706 C C . LYS A 1 88 ? 6.459 8.414 -2.996 1.00 90.62 88 LYS A C 1
ATOM 708 O O . LYS A 1 88 ? 6.407 7.271 -3.429 1.00 90.62 88 LYS A O 1
ATOM 713 N N . VAL A 1 89 ? 6.181 8.701 -1.724 1.00 91.81 89 VAL A N 1
ATOM 714 C CA . VAL A 1 89 ? 5.805 7.682 -0.727 1.00 91.81 89 VAL A CA 1
ATOM 715 C C . VAL A 1 89 ? 4.585 6.877 -1.183 1.00 91.81 89 VAL A C 1
ATOM 717 O O . VAL A 1 89 ? 4.622 5.646 -1.161 1.00 91.81 89 VAL A O 1
ATOM 720 N N . ARG A 1 90 ? 3.527 7.558 -1.639 1.00 92.88 90 ARG A N 1
ATOM 721 C CA . ARG A 1 90 ? 2.306 6.910 -2.143 1.00 92.88 90 ARG A CA 1
ATOM 722 C C . ARG A 1 90 ? 2.579 6.044 -3.370 1.00 92.88 90 ARG A C 1
ATOM 724 O O . ARG A 1 90 ? 2.117 4.911 -3.427 1.00 92.88 90 ARG A O 1
ATOM 731 N N . ALA A 1 91 ? 3.378 6.535 -4.313 1.00 93.50 91 ALA A N 1
ATOM 732 C CA . ALA A 1 91 ? 3.740 5.784 -5.510 1.00 93.50 91 ALA A CA 1
ATOM 733 C C . ALA A 1 91 ? 4.498 4.488 -5.165 1.00 93.50 91 ALA A C 1
ATOM 735 O O . ALA A 1 91 ? 4.155 3.422 -5.673 1.00 93.50 91 ALA A O 1
ATOM 736 N N . ILE A 1 92 ? 5.465 4.546 -4.240 1.00 95.62 92 ILE A N 1
ATOM 737 C CA . ILE A 1 92 ? 6.200 3.351 -3.792 1.00 95.62 92 ILE A CA 1
ATOM 738 C C . ILE A 1 92 ? 5.272 2.380 -3.049 1.00 95.62 92 ILE A C 1
ATOM 740 O O . ILE A 1 92 ? 5.375 1.168 -3.226 1.00 95.62 92 ILE A O 1
ATOM 744 N N . TRP A 1 93 ? 4.341 2.894 -2.242 1.00 95.75 93 TRP A N 1
ATOM 745 C CA . TRP A 1 93 ? 3.348 2.076 -1.542 1.00 95.75 93 TRP A CA 1
ATOM 746 C C . TRP A 1 93 ? 2.439 1.301 -2.503 1.00 95.75 93 TRP A C 1
ATOM 748 O O . TRP A 1 93 ? 2.236 0.099 -2.326 1.00 95.75 93 TRP A O 1
ATOM 758 N N . LEU A 1 94 ? 1.938 1.966 -3.546 1.00 94.38 94 LEU A N 1
ATOM 759 C CA . LEU A 1 94 ? 1.128 1.330 -4.585 1.00 94.38 94 LEU A CA 1
ATOM 760 C C . LEU A 1 94 ? 1.937 0.306 -5.382 1.00 94.38 94 LEU A C 1
ATOM 762 O O . LEU A 1 94 ? 1.454 -0.799 -5.616 1.00 94.38 94 LEU A O 1
ATOM 766 N N . MET A 1 95 ? 3.191 0.614 -5.720 1.00 95.94 95 MET A N 1
ATOM 767 C CA . MET A 1 95 ? 4.081 -0.358 -6.355 1.00 95.94 95 MET A CA 1
ATOM 768 C C . MET A 1 95 ? 4.258 -1.606 -5.480 1.00 95.94 95 MET A C 1
ATOM 770 O O . MET A 1 95 ? 4.126 -2.721 -5.969 1.00 95.94 95 MET A O 1
ATOM 774 N N . LEU A 1 96 ? 4.495 -1.458 -4.173 1.00 96.31 96 LEU A N 1
ATOM 775 C CA . LEU A 1 96 ? 4.597 -2.604 -3.260 1.00 96.31 96 LEU A CA 1
ATOM 776 C C . LEU A 1 96 ? 3.313 -3.448 -3.217 1.00 96.31 96 LEU A C 1
ATOM 778 O O . LEU A 1 96 ? 3.392 -4.651 -2.966 1.00 96.31 96 LEU A O 1
ATOM 782 N N . HIS A 1 97 ? 2.145 -2.853 -3.465 1.00 95.50 97 HIS A N 1
ATOM 783 C CA . HIS A 1 97 ? 0.896 -3.598 -3.620 1.00 95.50 97 HIS A CA 1
ATOM 784 C C . HIS A 1 97 ? 0.860 -4.397 -4.929 1.00 95.50 97 HIS A C 1
ATOM 786 O O . HIS A 1 97 ? 0.527 -5.578 -4.889 1.00 95.50 97 HIS A O 1
ATOM 792 N N . VAL A 1 98 ? 1.285 -3.803 -6.051 1.00 93.38 98 VAL A N 1
ATOM 793 C CA . VAL A 1 98 ? 1.437 -4.505 -7.345 1.00 93.38 98 VAL A CA 1
ATOM 794 C C . VAL A 1 98 ? 2.409 -5.684 -7.222 1.00 93.38 98 VAL A C 1
ATOM 796 O O . VAL A 1 98 ? 2.138 -6.774 -7.717 1.00 93.38 98 VAL A O 1
ATOM 799 N N . LEU A 1 99 ? 3.500 -5.509 -6.471 1.00 93.12 99 LEU A N 1
ATOM 800 C CA . LEU A 1 99 ? 4.463 -6.572 -6.153 1.00 93.12 99 LEU A CA 1
ATOM 801 C C . LEU A 1 99 ? 3.924 -7.630 -5.162 1.00 93.12 99 LEU A C 1
ATOM 803 O O . LEU A 1 99 ? 4.663 -8.533 -4.763 1.00 93.12 99 LEU A O 1
ATOM 807 N N . GLY A 1 100 ? 2.679 -7.502 -4.690 1.00 94.44 100 GLY A N 1
ATOM 808 C CA . GLY A 1 100 ? 2.041 -8.414 -3.735 1.00 94.44 100 GLY A CA 1
ATOM 809 C C . GLY A 1 100 ? 2.549 -8.312 -2.291 1.00 94.44 100 GLY A C 1
ATOM 810 O O . GLY A 1 100 ? 2.179 -9.130 -1.450 1.00 94.44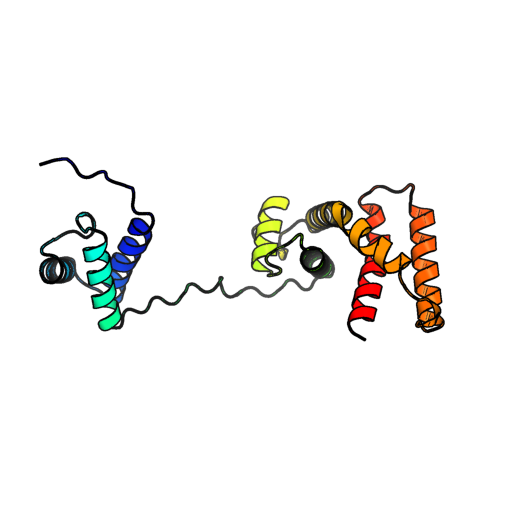 100 GLY A O 1
ATOM 811 N N . GLN A 1 101 ? 3.387 -7.319 -1.975 1.00 94.44 101 GLN A N 1
ATOM 812 C CA . GLN A 1 101 ? 4.006 -7.155 -0.651 1.00 94.44 101 GLN A CA 1
ATOM 813 C C . GLN A 1 101 ? 3.105 -6.408 0.334 1.00 94.44 101 GLN A C 1
ATOM 815 O O . GLN A 1 101 ? 3.148 -6.637 1.544 1.00 94.44 101 GLN A O 1
ATOM 820 N N . VAL A 1 102 ? 2.259 -5.522 -0.184 1.00 93.44 102 VAL A N 1
ATOM 821 C CA . VAL A 1 102 ? 1.229 -4.820 0.581 1.00 93.44 102 VAL A CA 1
ATOM 822 C C . VAL A 1 102 ? -0.125 -5.432 0.244 1.00 93.44 102 VAL A C 1
ATOM 824 O O . VAL A 1 102 ? -0.470 -5.564 -0.922 1.00 93.44 102 VAL A O 1
ATOM 827 N N . ARG A 1 103 ? -0.921 -5.792 1.258 1.00 91.44 103 ARG A N 1
ATOM 828 C CA . ARG A 1 103 ? -2.287 -6.316 1.052 1.00 91.44 103 ARG A CA 1
ATOM 829 C C . ARG A 1 103 ? -3.335 -5.222 0.857 1.00 91.44 103 ARG A C 1
ATOM 831 O O . ARG A 1 103 ? -4.278 -5.418 0.104 1.00 91.44 103 ARG A O 1
ATOM 838 N N . ASP A 1 104 ? -3.196 -4.107 1.572 1.00 90.12 104 ASP A N 1
ATOM 839 C CA . ASP A 1 104 ? -4.143 -2.988 1.546 1.00 90.12 104 ASP A CA 1
ATOM 840 C C . ASP A 1 104 ? -3.418 -1.731 1.027 1.00 90.12 104 ASP A C 1
ATOM 842 O O . ASP A 1 104 ? -2.605 -1.167 1.766 1.00 90.12 104 ASP A O 1
ATOM 846 N N . PRO A 1 105 ? -3.676 -1.290 -0.220 1.00 91.00 105 PRO A N 1
ATOM 847 C CA . PRO A 1 105 ? -3.024 -0.122 -0.811 1.00 91.00 105 PRO A CA 1
ATOM 848 C C . PRO A 1 105 ? -3.574 1.207 -0.280 1.00 91.00 105 PRO A C 1
ATOM 850 O O . PRO A 1 105 ? -3.114 2.265 -0.702 1.00 91.00 105 PRO A O 1
ATOM 853 N N . SER A 1 106 ? -4.560 1.190 0.623 1.00 88.44 106 SER A N 1
ATOM 854 C CA . SER A 1 106 ? -5.181 2.418 1.110 1.00 88.44 106 SER A CA 1
ATOM 855 C C . SER A 1 106 ? -4.214 3.302 1.895 1.00 88.44 106 SER A C 1
ATOM 857 O O . SER A 1 106 ? -3.324 2.852 2.617 1.00 88.44 106 SER A O 1
ATOM 859 N N . GLU A 1 107 ? -4.481 4.598 1.836 1.00 86.38 107 GLU A N 1
ATOM 860 C CA . GLU A 1 107 ? -3.782 5.623 2.608 1.00 86.38 107 GLU A CA 1
ATOM 861 C C . GLU A 1 107 ? -3.887 5.415 4.128 1.00 86.38 107 GLU A C 1
ATOM 863 O O . GLU A 1 107 ? -3.001 5.807 4.882 1.00 86.38 107 GLU A O 1
ATOM 868 N N . VAL A 1 108 ? -4.955 4.764 4.603 1.00 85.88 108 VAL A N 1
ATOM 869 C CA . VAL A 1 108 ? -5.092 4.390 6.020 1.00 85.88 108 VAL A CA 1
ATOM 870 C C . VAL A 1 108 ? -4.021 3.367 6.403 1.00 85.88 108 VAL A C 1
ATOM 872 O O . VAL A 1 108 ? -3.384 3.496 7.451 1.00 85.88 108 VAL A O 1
ATOM 875 N N . ALA A 1 109 ? -3.786 2.370 5.547 1.00 88.75 109 ALA A N 1
ATOM 876 C CA . ALA A 1 109 ? -2.732 1.386 5.755 1.00 88.75 109 ALA A CA 1
ATOM 877 C C . ALA A 1 109 ? -1.335 2.024 5.637 1.00 88.75 109 ALA A C 1
ATOM 879 O O . ALA A 1 109 ? -0.460 1.735 6.462 1.00 88.75 109 ALA A O 1
ATOM 880 N N . LEU A 1 110 ? -1.150 2.956 4.696 1.00 90.12 110 LEU A N 1
ATOM 881 C CA . LEU A 1 110 ? 0.083 3.735 4.565 1.00 90.12 110 LEU A CA 1
ATOM 882 C C . LEU A 1 110 ? 0.361 4.603 5.805 1.00 90.12 110 LEU A C 1
ATOM 884 O O . LEU A 1 110 ? 1.493 4.645 6.291 1.00 90.12 110 LEU A O 1
ATOM 888 N N . ALA A 1 111 ? -0.656 5.255 6.374 1.00 86.38 111 ALA A N 1
ATOM 889 C CA . ALA A 1 111 ? -0.517 6.024 7.611 1.00 86.38 111 ALA A CA 1
ATOM 890 C C . ALA A 1 111 ? -0.114 5.122 8.790 1.00 86.38 111 ALA A C 1
ATOM 892 O O . ALA A 1 111 ? 0.783 5.468 9.557 1.00 86.38 111 ALA A O 1
ATOM 893 N N . ALA A 1 112 ? -0.694 3.921 8.898 1.00 86.81 112 ALA A N 1
ATOM 894 C CA . ALA A 1 112 ? -0.314 2.944 9.920 1.00 86.81 112 ALA A CA 1
ATOM 895 C C . ALA A 1 112 ? 1.131 2.430 9.753 1.00 86.81 112 ALA A C 1
ATOM 897 O O . ALA A 1 112 ? 1.828 2.185 10.740 1.00 86.81 112 ALA A O 1
ATOM 898 N N . TYR A 1 113 ? 1.610 2.268 8.516 1.00 88.75 113 TYR A N 1
ATOM 899 C CA . TYR A 1 113 ? 3.023 1.993 8.246 1.00 88.75 113 TYR A CA 1
ATOM 900 C C . TYR A 1 113 ? 3.914 3.173 8.657 1.00 88.75 113 TYR A C 1
ATOM 902 O O . TYR A 1 113 ? 4.864 2.993 9.419 1.00 88.75 113 TYR A O 1
ATOM 910 N N . THR A 1 114 ? 3.555 4.385 8.236 1.00 86.19 114 THR A N 1
ATOM 911 C CA . THR A 1 114 ? 4.295 5.616 8.543 1.00 86.19 114 THR A CA 1
ATOM 912 C C . THR A 1 114 ? 4.408 5.846 10.049 1.00 86.19 114 THR A C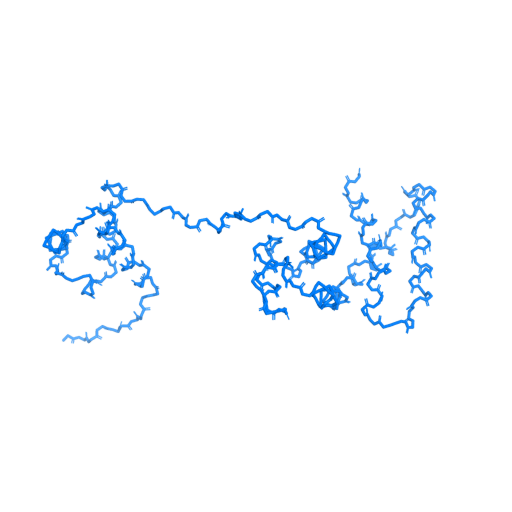 1
ATOM 914 O O . THR A 1 114 ? 5.489 6.163 10.539 1.00 86.19 114 THR A O 1
ATOM 917 N N . LYS A 1 115 ? 3.342 5.572 10.810 1.00 85.75 115 LYS A N 1
ATOM 918 C CA . LYS A 1 115 ? 3.347 5.635 12.276 1.00 85.75 115 LYS A CA 1
ATOM 919 C C . LYS A 1 115 ? 4.346 4.686 12.918 1.00 85.75 115 LYS A C 1
ATOM 921 O O . LYS A 1 115 ? 4.985 5.053 13.898 1.00 85.75 115 LYS A O 1
ATOM 926 N N . ARG A 1 116 ? 4.522 3.483 12.372 1.00 84.00 116 ARG A N 1
ATOM 927 C CA . ARG A 1 116 ? 5.526 2.534 12.876 1.00 84.00 116 ARG A CA 1
ATOM 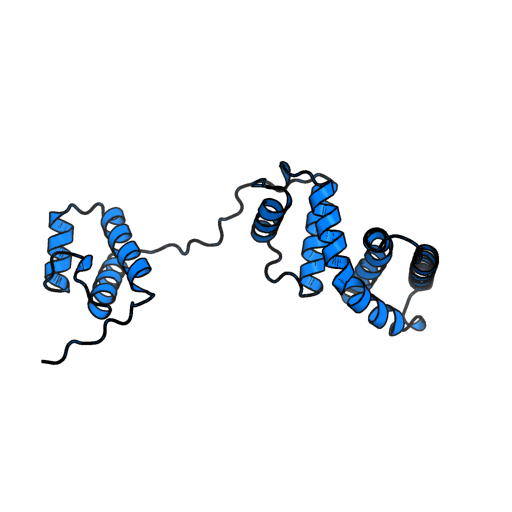928 C C . ARG A 1 116 ? 6.951 2.988 12.564 1.00 84.00 116 ARG A C 1
ATOM 930 O O . ARG A 1 116 ? 7.816 2.844 13.418 1.00 84.00 116 ARG A O 1
ATOM 937 N N . MET A 1 117 ? 7.176 3.554 11.379 1.00 81.56 117 MET A N 1
ATOM 938 C CA . MET A 1 117 ? 8.509 3.967 10.924 1.00 81.56 117 MET A CA 1
ATOM 939 C C . MET A 1 117 ? 8.974 5.292 11.534 1.00 81.56 117 MET A C 1
ATOM 941 O O . MET A 1 117 ? 10.088 5.386 12.037 1.00 81.56 117 MET A O 1
ATOM 945 N N . ALA A 1 118 ? 8.123 6.316 11.494 1.00 78.31 118 ALA A N 1
ATOM 946 C CA . ALA A 1 118 ? 8.464 7.688 11.863 1.00 78.31 118 ALA A CA 1
ATOM 947 C C . ALA A 1 118 ? 7.860 8.126 13.209 1.00 78.31 118 ALA A C 1
ATOM 949 O O . ALA A 1 118 ? 8.049 9.270 13.610 1.00 78.31 118 ALA A O 1
ATOM 950 N N . LYS A 1 119 ? 7.134 7.238 13.911 1.00 79.00 119 LYS A N 1
ATOM 951 C CA . LYS A 1 119 ? 6.458 7.509 15.198 1.00 79.00 119 LYS A CA 1
ATOM 952 C C . LYS A 1 119 ? 5.469 8.688 15.170 1.00 79.00 119 LYS A C 1
ATOM 954 O O . LYS A 1 119 ? 5.128 9.221 16.220 1.00 79.00 119 LYS A O 1
ATOM 959 N N . VAL A 1 120 ? 4.966 9.058 13.990 1.00 75.31 120 VAL A N 1
ATOM 960 C CA . VAL A 1 120 ? 3.978 10.133 13.797 1.00 75.31 120 VAL A CA 1
ATOM 961 C C . VAL A 1 120 ? 2.671 9.604 13.216 1.00 75.31 120 VAL A C 1
ATOM 963 O O . VAL A 1 120 ? 2.661 8.653 12.442 1.00 75.31 120 VAL A O 1
ATOM 966 N N . ASP A 1 121 ? 1.550 10.232 13.562 1.00 66.69 121 ASP A N 1
ATOM 967 C CA . ASP A 1 121 ? 0.224 9.727 13.183 1.00 66.69 121 ASP A CA 1
ATOM 968 C C . ASP A 1 121 ? -0.142 9.926 11.703 1.00 66.69 121 ASP A C 1
ATOM 970 O O . ASP A 1 121 ? -1.054 9.262 11.210 1.00 66.69 121 ASP A O 1
ATOM 974 N N . ALA A 1 122 ? 0.534 10.827 10.984 1.00 65.94 122 ALA A N 1
ATOM 975 C CA . ALA A 1 122 ? 0.232 11.113 9.584 1.00 65.94 122 ALA A CA 1
ATOM 976 C C . ALA A 1 122 ? 1.484 11.473 8.779 1.00 65.94 122 ALA A C 1
ATOM 978 O O . ALA A 1 122 ? 2.431 12.055 9.309 1.00 65.94 122 ALA A O 1
ATOM 979 N N . LEU A 1 123 ? 1.437 11.172 7.476 1.00 69.50 123 LEU A N 1
ATOM 980 C CA . LEU A 1 123 ? 2.539 11.394 6.535 1.00 69.50 123 LEU A CA 1
ATOM 981 C C . LEU A 1 123 ? 2.991 12.857 6.488 1.00 69.50 123 LEU A C 1
ATOM 983 O O . LEU A 1 123 ? 4.183 13.120 6.535 1.00 69.50 123 LEU A O 1
ATOM 987 N N . GLN A 1 124 ? 2.046 13.799 6.538 1.00 72.88 124 GLN A N 1
ATOM 988 C CA . GLN A 1 124 ? 2.315 15.243 6.552 1.00 72.88 124 GLN A CA 1
ATOM 989 C C . GLN A 1 124 ? 3.207 15.723 7.713 1.00 72.88 124 GLN A C 1
ATOM 991 O O . GLN A 1 124 ? 3.749 16.821 7.652 1.00 72.88 124 GLN A O 1
ATOM 996 N N . TRP A 1 125 ? 3.340 14.928 8.780 1.00 71.44 125 TRP A N 1
ATOM 997 C CA . TRP A 1 125 ? 4.187 15.235 9.937 1.00 71.44 125 TRP A CA 1
ATOM 998 C C . TRP A 1 125 ? 5.444 14.362 9.999 1.00 71.44 125 TRP A C 1
ATOM 1000 O O . TRP A 1 125 ? 6.213 14.458 10.951 1.00 71.44 125 TRP A O 1
ATOM 1010 N N . ALA A 1 126 ? 5.645 13.474 9.024 1.00 74.31 126 ALA A N 1
ATOM 1011 C CA . ALA A 1 126 ? 6.752 12.532 9.028 1.00 74.31 126 ALA A CA 1
ATOM 1012 C C . ALA A 1 126 ? 8.033 13.161 8.483 1.00 74.31 126 ALA A C 1
ATOM 1014 O O . ALA A 1 126 ? 8.017 14.005 7.586 1.00 74.31 126 ALA A O 1
ATOM 1015 N N . ASN A 1 127 ? 9.174 12.655 8.956 1.00 78.25 127 ASN A N 1
ATOM 1016 C CA . ASN A 1 127 ? 10.412 12.792 8.206 1.00 78.25 127 ASN A CA 1
ATOM 1017 C C . ASN A 1 127 ? 10.322 11.902 6.955 1.00 78.25 127 ASN A C 1
ATOM 1019 O O . ASN A 1 127 ? 10.606 10.702 7.005 1.00 78.25 127 ASN A O 1
ATOM 1023 N N . HIS A 1 128 ? 9.896 12.501 5.842 1.00 79.81 128 HIS A N 1
ATOM 1024 C CA . HIS A 1 128 ? 9.669 11.814 4.573 1.00 79.81 128 HIS A CA 1
ATOM 1025 C C . HIS A 1 128 ? 10.904 11.052 4.082 1.00 79.81 128 HIS A C 1
ATOM 1027 O O . HIS A 1 128 ? 10.750 9.983 3.501 1.00 79.81 128 HIS A O 1
ATOM 1033 N N . PHE A 1 129 ? 12.115 11.540 4.374 1.00 84.00 129 PHE A N 1
ATOM 1034 C CA . PHE A 1 129 ? 13.355 10.874 3.978 1.00 84.00 129 PHE A CA 1
ATOM 1035 C C . PHE A 1 129 ? 13.457 9.464 4.573 1.00 84.00 129 PHE A C 1
ATOM 1037 O O . PHE A 1 129 ? 13.615 8.492 3.841 1.00 84.00 129 PHE A O 1
ATOM 1044 N N . ALA A 1 130 ? 13.264 9.326 5.888 1.00 85.44 130 ALA A N 1
ATOM 1045 C CA . ALA A 1 130 ? 13.345 8.028 6.561 1.00 85.44 130 ALA A CA 1
ATOM 1046 C C . ALA A 1 130 ? 12.267 7.044 6.069 1.00 85.44 130 ALA A C 1
ATOM 1048 O O . ALA A 1 130 ? 12.519 5.846 5.935 1.00 85.44 130 ALA A O 1
ATOM 1049 N N . VAL A 1 131 ? 11.065 7.551 5.774 1.00 89.19 131 VAL A N 1
ATOM 1050 C CA . VAL A 1 131 ? 9.963 6.737 5.240 1.00 89.19 131 VAL A CA 1
ATOM 1051 C C . VAL A 1 131 ? 10.283 6.258 3.824 1.00 89.19 131 VAL A C 1
ATOM 1053 O O . VAL A 1 131 ? 10.101 5.076 3.533 1.00 89.19 131 VAL A O 1
ATOM 1056 N N . ILE A 1 132 ? 10.784 7.149 2.964 1.00 91.06 132 ILE A N 1
ATOM 1057 C CA . ILE A 1 132 ? 11.161 6.830 1.583 1.00 91.06 132 ILE A CA 1
ATOM 1058 C C . ILE A 1 132 ? 12.293 5.809 1.564 1.00 91.06 132 ILE A C 1
ATOM 1060 O O . ILE A 1 132 ? 12.151 4.791 0.896 1.00 91.06 132 ILE A O 1
ATOM 1064 N N . GLU A 1 133 ? 13.367 6.016 2.322 1.00 91.69 133 GLU A N 1
ATOM 1065 C CA . GLU A 1 133 ? 14.499 5.082 2.350 1.00 91.69 133 GLU A CA 1
ATOM 1066 C C . GLU A 1 133 ? 14.093 3.706 2.900 1.00 91.69 133 GLU A C 1
ATOM 1068 O O . GLU A 1 133 ? 14.480 2.673 2.349 1.00 91.69 133 GLU A O 1
ATOM 1073 N N . GLY A 1 134 ? 13.218 3.665 3.912 1.00 92.19 134 GLY A N 1
ATOM 1074 C CA . GLY A 1 134 ? 12.638 2.411 4.396 1.00 92.19 134 GLY A CA 1
ATOM 1075 C C . GLY A 1 134 ? 11.796 1.689 3.336 1.00 92.19 134 GLY A C 1
ATOM 1076 O O . GLY A 1 134 ? 11.911 0.473 3.170 1.00 92.19 134 GLY A O 1
ATOM 1077 N N . LEU A 1 135 ? 10.971 2.429 2.587 1.00 94.75 135 LEU A N 1
ATOM 1078 C CA . LEU A 1 135 ? 10.155 1.875 1.503 1.00 94.75 135 LEU A CA 1
ATOM 1079 C C . LEU A 1 135 ? 10.999 1.411 0.314 1.00 94.75 135 LEU A C 1
ATOM 1081 O O . LEU A 1 135 ? 10.743 0.329 -0.208 1.00 94.75 135 LEU A O 1
ATOM 1085 N N . LYS A 1 136 ? 12.024 2.172 -0.083 1.00 94.88 136 LYS A N 1
ATOM 1086 C CA . LYS A 1 136 ? 12.981 1.767 -1.119 1.00 94.88 136 LYS A CA 1
ATOM 1087 C C . LYS A 1 136 ? 13.705 0.484 -0.718 1.00 94.88 136 LYS A C 1
ATOM 1089 O O . LYS A 1 136 ? 13.753 -0.461 -1.500 1.00 94.88 136 LYS A O 1
ATOM 10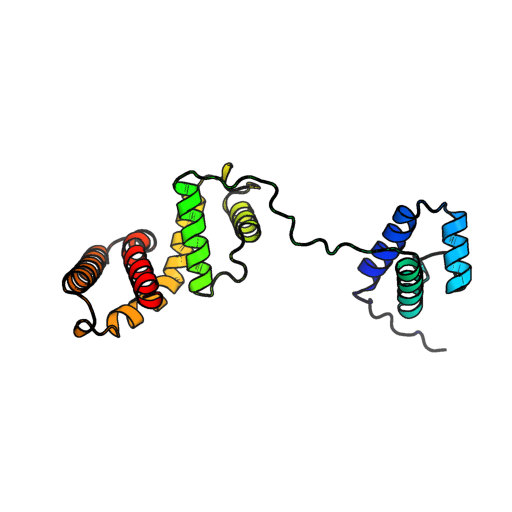94 N N . GLY A 1 137 ? 14.196 0.410 0.521 1.00 95.25 137 GLY A N 1
ATOM 1095 C CA . GLY A 1 137 ? 14.846 -0.789 1.048 1.00 95.25 137 GLY A CA 1
ATOM 1096 C C . GLY A 1 137 ? 13.920 -2.009 1.079 1.00 95.25 137 GLY A C 1
ATOM 1097 O O . GLY A 1 137 ? 14.372 -3.128 0.842 1.00 95.25 137 GLY A O 1
ATOM 1098 N N . TRP A 1 138 ? 12.618 -1.815 1.326 1.00 95.56 138 TRP A N 1
ATOM 1099 C CA . TRP A 1 138 ? 11.625 -2.883 1.181 1.00 95.56 138 TRP A CA 1
ATOM 1100 C C . TRP A 1 138 ? 11.415 -3.274 -0.278 1.00 95.56 138 TRP A C 1
ATOM 1102 O O . TRP A 1 138 ? 11.545 -4.450 -0.610 1.00 95.56 138 TRP A O 1
ATOM 1112 N N . ALA A 1 139 ? 11.150 -2.305 -1.149 1.00 96.31 139 ALA A N 1
ATOM 1113 C CA . ALA A 1 139 ? 10.936 -2.543 -2.567 1.00 96.31 139 ALA A CA 1
ATOM 1114 C C . ALA A 1 139 ? 12.093 -3.321 -3.192 1.00 96.31 139 ALA A C 1
ATOM 1116 O O . ALA A 1 139 ? 11.855 -4.304 -3.883 1.00 96.31 139 ALA A O 1
ATOM 1117 N N . MET A 1 140 ? 13.337 -2.969 -2.876 1.00 96.56 140 MET A N 1
ATOM 1118 C CA . MET A 1 140 ? 14.518 -3.609 -3.455 1.00 96.56 140 MET A CA 1
ATOM 1119 C C . MET A 1 140 ? 14.682 -5.095 -3.113 1.00 96.56 140 MET A C 1
ATOM 1121 O O . MET A 1 140 ? 15.386 -5.795 -3.830 1.00 96.56 140 MET A O 1
ATOM 1125 N N . ARG A 1 141 ? 13.978 -5.618 -2.099 1.00 96.00 141 ARG A N 1
ATOM 1126 C CA . ARG A 1 141 ? 13.935 -7.066 -1.824 1.00 96.00 141 ARG A CA 1
ATOM 1127 C C . ARG A 1 141 ? 13.111 -7.871 -2.833 1.00 96.00 141 ARG A C 1
ATOM 1129 O O . ARG A 1 141 ? 13.199 -9.090 -2.822 1.00 96.00 141 ARG A O 1
ATOM 1136 N N . HIS A 1 142 ? 12.275 -7.214 -3.638 1.00 96.50 142 HIS A N 1
ATOM 1137 C CA . HIS A 1 142 ? 11.294 -7.881 -4.508 1.00 96.50 142 HIS A CA 1
ATOM 1138 C C . HIS A 1 142 ? 11.232 -7.283 -5.918 1.00 96.50 142 HIS A C 1
ATOM 1140 O O . HIS A 1 142 ? 10.944 -7.980 -6.885 1.00 96.50 142 HIS A O 1
ATOM 1146 N N . LEU A 1 143 ? 11.502 -5.984 -6.047 1.00 96.25 143 LEU A N 1
ATOM 1147 C CA . LEU A 1 143 ? 11.419 -5.242 -7.297 1.00 96.25 143 LEU A CA 1
ATOM 1148 C C . LEU A 1 143 ? 12.358 -5.801 -8.382 1.00 96.25 143 LEU A C 1
ATOM 1150 O O . LEU A 1 143 ? 11.884 -5.986 -9.503 1.00 96.25 143 LEU A O 1
ATOM 1154 N N . PRO A 1 144 ? 13.633 -6.146 -8.100 1.00 95.62 144 PRO A N 1
ATOM 1155 C CA . PRO A 1 144 ? 14.501 -6.744 -9.112 1.00 95.62 144 PRO A CA 1
ATOM 1156 C C . PRO A 1 144 ? 13.960 -8.063 -9.672 1.00 95.62 144 PRO A C 1
ATOM 1158 O O . PRO A 1 144 ? 14.018 -8.272 -10.882 1.00 95.62 144 PRO A O 1
ATOM 1161 N N . ASP A 1 145 ? 13.402 -8.922 -8.818 1.00 96.00 145 ASP A N 1
ATOM 1162 C CA . ASP A 1 145 ? 12.861 -10.228 -9.216 1.00 96.00 145 ASP A CA 1
ATOM 1163 C C . ASP A 1 145 ? 11.572 -10.091 -10.029 1.00 96.00 145 ASP A C 1
ATOM 1165 O O . ASP A 1 145 ? 11.258 -10.936 -10.864 1.00 96.00 145 ASP A O 1
ATOM 1169 N N . TYR A 1 146 ? 10.838 -8.997 -9.831 1.00 95.12 146 TYR A N 1
ATOM 1170 C CA . TYR A 1 146 ? 9.693 -8.655 -10.660 1.00 95.12 146 TYR A CA 1
ATOM 1171 C C . TYR A 1 146 ? 10.116 -8.097 -12.029 1.00 95.12 146 TYR A C 1
ATOM 1173 O O . TYR A 1 146 ? 9.585 -8.523 -13.056 1.00 95.12 146 TYR A O 1
ATOM 1181 N N . VAL A 1 147 ? 11.068 -7.159 -12.054 1.00 96.19 147 VAL A N 1
ATOM 1182 C CA . VAL A 1 147 ? 11.451 -6.404 -13.259 1.00 96.19 147 VAL A CA 1
ATOM 1183 C C . VAL A 1 147 ? 12.329 -7.224 -14.204 1.00 96.19 147 VAL A C 1
ATOM 1185 O O . VAL A 1 147 ? 12.034 -7.299 -15.394 1.00 96.19 147 VAL A O 1
ATOM 1188 N N . LYS A 1 148 ? 13.398 -7.859 -13.703 1.00 94.69 148 LYS A N 1
ATOM 1189 C CA . LYS A 1 148 ? 14.399 -8.552 -14.537 1.00 94.69 148 LYS A CA 1
ATOM 1190 C C . LYS A 1 148 ? 13.799 -9.556 -15.528 1.00 94.69 148 LYS A C 1
ATOM 1192 O O . LYS A 1 148 ? 14.082 -9.407 -16.715 1.00 94.69 148 LYS A O 1
ATOM 1197 N N . PRO A 1 149 ? 12.979 -10.542 -15.108 1.00 95.44 149 PRO A N 1
ATOM 1198 C CA . PRO A 1 149 ? 12.452 -11.530 -16.045 1.00 95.44 149 PRO A CA 1
ATOM 1199 C C . PRO A 1 149 ? 11.512 -10.904 -17.080 1.00 95.44 149 PRO A C 1
ATOM 1201 O O . PRO A 1 149 ? 11.505 -11.337 -18.225 1.00 95.44 149 PRO A O 1
ATOM 1204 N N . ARG A 1 150 ? 10.759 -9.858 -16.713 1.00 94.81 150 ARG A N 1
ATOM 1205 C CA . ARG A 1 150 ? 9.843 -9.164 -17.632 1.00 94.81 150 ARG A CA 1
ATOM 1206 C C . ARG A 1 150 ? 10.592 -8.371 -18.694 1.00 94.81 150 ARG A C 1
ATOM 1208 O O . ARG A 1 150 ? 10.254 -8.467 -19.864 1.00 94.81 150 ARG A O 1
ATOM 1215 N N . ILE A 1 151 ? 11.641 -7.647 -18.299 1.00 93.50 151 ILE A N 1
ATOM 1216 C CA . ILE A 1 151 ? 12.512 -6.949 -19.253 1.00 93.50 151 ILE A CA 1
ATOM 1217 C C . ILE A 1 151 ? 13.222 -7.951 -20.175 1.00 93.50 151 ILE A C 1
ATOM 1219 O O . ILE A 1 151 ? 13.320 -7.712 -21.372 1.00 93.50 151 ILE A O 1
ATOM 1223 N N . GLN A 1 152 ? 13.696 -9.082 -19.643 1.00 91.81 152 GLN A N 1
ATOM 1224 C CA . GLN A 1 152 ? 14.397 -10.108 -20.427 1.00 91.81 152 GLN A CA 1
ATOM 1225 C C . GLN A 1 152 ? 13.490 -10.858 -21.408 1.00 91.81 152 GLN A C 1
ATOM 1227 O O . GLN A 1 152 ? 13.942 -11.221 -22.488 1.00 91.81 152 GLN A O 1
ATOM 1232 N N . ALA A 1 153 ? 12.235 -11.105 -21.035 1.00 91.44 153 ALA A N 1
ATOM 1233 C CA . ALA A 1 153 ? 11.264 -11.805 -21.873 1.00 91.44 153 ALA A CA 1
ATOM 1234 C C . ALA A 1 153 ? 10.581 -10.894 -22.908 1.00 91.44 153 ALA A C 1
ATOM 1236 O O . ALA A 1 153 ? 9.742 -11.365 -23.674 1.00 91.44 153 ALA A O 1
ATOM 1237 N N . MET A 1 154 ? 10.894 -9.598 -22.917 1.00 90.06 154 MET A N 1
ATOM 1238 C CA . MET A 1 154 ? 10.220 -8.624 -23.764 1.00 90.06 154 MET A CA 1
ATOM 1239 C C . MET A 1 154 ? 10.663 -8.730 -25.224 1.00 90.06 154 MET A C 1
ATOM 1241 O O . MET A 1 154 ? 11.855 -8.701 -25.533 1.00 90.06 154 MET A O 1
ATOM 1245 N N . ASP A 1 155 ? 9.689 -8.793 -26.133 1.00 90.81 155 ASP A N 1
ATOM 1246 C CA . ASP A 1 155 ? 9.951 -8.757 -27.569 1.00 90.81 155 ASP A CA 1
ATOM 1247 C C . ASP A 1 155 ? 10.220 -7.320 -28.030 1.00 90.81 155 ASP A C 1
ATOM 1249 O O . ASP A 1 155 ? 9.311 -6.512 -28.219 1.00 90.81 155 ASP A O 1
ATOM 1253 N N . LEU A 1 156 ? 11.497 -6.999 -28.240 1.00 85.06 156 LEU A N 1
ATOM 1254 C CA . LEU A 1 156 ? 11.923 -5.670 -28.681 1.00 85.06 156 LEU A CA 1
ATOM 1255 C C . LEU A 1 156 ? 11.402 -5.315 -30.085 1.00 85.06 156 LEU A C 1
ATOM 1257 O O . LEU A 1 156 ? 11.324 -4.130 -30.421 1.00 85.06 156 LEU A O 1
ATOM 1261 N N . ASN A 1 157 ? 11.034 -6.299 -30.912 1.00 88.31 157 ASN A N 1
ATOM 1262 C CA . ASN A 1 157 ? 10.494 -6.038 -32.249 1.00 88.31 157 ASN A CA 1
ATOM 1263 C C . ASN A 1 157 ? 9.055 -5.518 -32.198 1.00 88.31 157 ASN A C 1
ATOM 1265 O O . ASN A 1 157 ? 8.653 -4.770 -33.086 1.00 88.31 157 ASN A O 1
ATOM 1269 N N . ALA A 1 158 ? 8.314 -5.859 -31.142 1.00 88.62 158 ALA A N 1
ATOM 1270 C CA . ALA A 1 158 ? 6.965 -5.358 -30.897 1.00 88.62 158 ALA A CA 1
ATOM 1271 C C . ALA A 1 158 ? 6.947 -3.905 -30.381 1.00 88.62 158 ALA A C 1
ATOM 1273 O O . ALA A 1 158 ? 5.895 -3.270 -30.358 1.00 88.62 158 ALA A O 1
ATOM 1274 N N . LEU A 1 159 ? 8.101 -3.362 -29.981 1.00 89.12 159 LEU A N 1
ATOM 1275 C CA . LEU A 1 159 ? 8.232 -1.994 -29.482 1.00 89.12 159 LEU A CA 1
ATOM 1276 C C . LEU A 1 159 ? 8.469 -0.984 -30.614 1.00 89.12 159 LEU A C 1
ATOM 1278 O O . LEU A 1 159 ? 9.013 -1.294 -31.676 1.00 89.12 159 LEU A O 1
ATOM 1282 N N . THR A 1 160 ? 8.135 0.279 -30.363 1.00 93.31 160 THR A N 1
ATOM 1283 C CA . THR A 1 160 ? 8.580 1.393 -31.214 1.00 93.31 160 THR A CA 1
ATOM 1284 C C . THR A 1 160 ? 10.092 1.620 -31.079 1.00 93.31 160 THR A C 1
ATOM 1286 O O . THR A 1 160 ? 10.730 1.162 -30.130 1.00 93.31 160 THR A O 1
ATOM 1289 N N . ALA A 1 161 ? 10.694 2.350 -32.026 1.00 91.94 161 ALA A N 1
ATOM 1290 C CA . ALA A 1 161 ? 12.120 2.681 -31.955 1.00 91.94 161 ALA A CA 1
ATOM 1291 C C . ALA A 1 161 ? 12.481 3.456 -30.673 1.00 91.94 161 ALA A C 1
ATOM 1293 O O . ALA A 1 161 ? 13.481 3.123 -30.044 1.00 91.94 161 ALA A O 1
ATOM 1294 N N . GLY A 1 162 ? 11.630 4.403 -30.256 1.00 92.25 162 GLY A N 1
ATOM 1295 C CA . GLY A 1 162 ? 11.818 5.156 -29.011 1.00 92.25 162 GLY A CA 1
ATOM 1296 C C . GLY A 1 162 ? 11.764 4.259 -27.774 1.00 92.25 162 GLY A C 1
ATOM 1297 O O . GLY A 1 162 ? 12.704 4.238 -26.991 1.00 92.25 162 GLY A O 1
ATOM 1298 N N . GLN A 1 163 ? 10.739 3.410 -27.660 1.00 92.06 163 GLN A N 1
ATOM 1299 C CA . GLN A 1 163 ? 10.621 2.468 -26.537 1.00 92.06 163 GLN A CA 1
ATOM 1300 C C . GLN A 1 163 ? 11.809 1.496 -26.450 1.00 92.06 163 GLN A C 1
ATOM 1302 O O . GLN A 1 163 ? 12.278 1.185 -25.356 1.00 92.06 163 GLN A O 1
ATOM 1307 N N . ARG A 1 164 ? 12.328 1.015 -27.590 1.00 94.06 164 ARG A N 1
ATOM 1308 C CA . ARG A 1 164 ? 13.549 0.192 -27.606 1.00 94.06 164 ARG A CA 1
ATOM 1309 C C . ARG A 1 164 ? 14.751 0.948 -27.052 1.00 94.06 164 ARG A C 1
ATOM 1311 O O . ARG A 1 164 ? 15.514 0.385 -26.270 1.00 94.06 164 ARG A O 1
ATOM 1318 N N . GLU A 1 165 ? 14.933 2.192 -27.481 1.00 93.56 165 GLU A N 1
ATOM 1319 C CA . GLU A 1 165 ? 16.024 3.041 -27.013 1.00 93.56 165 GLU A CA 1
ATOM 1320 C C . GLU A 1 165 ? 15.921 3.294 -25.503 1.00 93.56 165 GLU A C 1
ATOM 1322 O O . GLU A 1 165 ? 16.912 3.131 -24.788 1.00 93.56 165 GLU A O 1
ATOM 1327 N N . ASP A 1 166 ? 14.716 3.556 -24.994 1.00 93.12 166 ASP A N 1
ATOM 1328 C CA . ASP A 1 166 ? 14.457 3.719 -23.562 1.00 93.12 166 ASP A CA 1
ATOM 1329 C C . ASP A 1 166 ? 14.842 2.467 -22.764 1.00 93.12 166 ASP A C 1
ATOM 1331 O O . ASP A 1 166 ? 15.577 2.556 -21.775 1.00 93.12 166 ASP A O 1
ATOM 1335 N N . VAL A 1 167 ? 14.422 1.278 -23.213 1.00 93.31 167 VAL A N 1
ATOM 1336 C CA . VAL A 1 167 ? 14.785 0.004 -22.567 1.00 93.31 167 VAL A CA 1
ATOM 1337 C C . VAL A 1 167 ? 16.301 -0.184 -22.530 1.00 93.31 167 VAL A C 1
ATOM 1339 O O . VAL A 1 167 ? 16.858 -0.512 -21.477 1.00 93.31 167 VAL A O 1
ATOM 1342 N N . LEU A 1 168 ? 16.993 0.062 -23.645 1.00 93.31 168 LEU A N 1
ATOM 1343 C CA . LEU A 1 168 ? 18.452 -0.048 -23.711 1.00 93.31 168 LEU A CA 1
ATOM 1344 C C . LEU A 1 168 ? 19.140 0.946 -22.765 1.00 93.31 168 LEU A C 1
ATOM 1346 O O . LEU A 1 168 ? 20.076 0.571 -22.052 1.00 93.31 168 LEU A O 1
ATOM 1350 N N . ASN A 1 169 ? 18.661 2.188 -22.707 1.00 95.00 169 ASN A N 1
ATOM 1351 C CA . ASN A 1 169 ? 19.191 3.222 -21.821 1.00 95.00 169 ASN A CA 1
ATOM 1352 C C . ASN A 1 169 ? 19.004 2.862 -20.345 1.00 95.00 169 ASN A C 1
ATOM 1354 O O . ASN A 1 169 ? 19.952 2.982 -19.559 1.00 95.00 169 ASN A O 1
ATOM 1358 N N . MET A 1 170 ? 17.832 2.348 -19.967 1.00 95.00 170 MET A N 1
ATOM 1359 C CA . MET A 1 170 ? 17.573 1.870 -18.609 1.00 95.00 170 MET A CA 1
ATOM 1360 C C . MET A 1 170 ? 18.508 0.711 -18.240 1.00 95.00 170 MET A C 1
ATOM 1362 O O . MET A 1 170 ? 19.163 0.754 -17.195 1.00 95.00 170 MET A O 1
ATOM 1366 N N . VAL A 1 171 ? 18.630 -0.308 -19.101 1.00 94.25 171 VAL A N 1
ATOM 1367 C CA . VAL A 1 171 ? 19.481 -1.487 -18.849 1.00 94.25 171 VAL A CA 1
ATOM 1368 C C . VAL A 1 171 ? 20.955 -1.098 -18.721 1.00 94.25 171 VAL A C 1
ATOM 1370 O O . VAL A 1 171 ? 21.648 -1.569 -17.815 1.00 94.25 171 VAL A O 1
ATOM 1373 N N . ASN A 1 172 ? 21.441 -0.212 -19.591 1.00 94.88 172 ASN A N 1
ATOM 1374 C CA . ASN A 1 172 ? 22.817 0.275 -19.539 1.00 94.88 172 ASN A CA 1
ATOM 1375 C C . ASN A 1 172 ? 23.086 1.100 -18.277 1.00 94.88 172 ASN A C 1
ATOM 1377 O O . ASN A 1 172 ? 24.143 0.945 -17.661 1.00 94.88 172 ASN A O 1
ATOM 1381 N N . SER A 1 173 ? 22.133 1.939 -17.868 1.00 93.00 173 SER A N 1
ATOM 1382 C CA . SER A 1 173 ? 22.236 2.727 -16.635 1.00 93.00 173 SER A CA 1
ATOM 1383 C C . SER A 1 173 ? 22.316 1.822 -15.406 1.00 93.00 173 SER A C 1
ATOM 1385 O O . SER A 1 173 ? 23.234 1.964 -14.601 1.00 93.00 173 SER A O 1
ATOM 1387 N N . LEU A 1 174 ? 21.444 0.812 -15.317 1.00 93.69 174 LEU A N 1
ATOM 1388 C CA . LEU A 1 174 ? 21.470 -0.169 -14.231 1.00 93.69 174 LEU A CA 1
ATOM 1389 C C . LEU A 1 174 ? 22.792 -0.953 -14.185 1.00 93.69 174 LEU A C 1
ATOM 1391 O O . LEU A 1 174 ? 23.334 -1.181 -13.106 1.00 93.69 174 LEU A O 1
ATOM 1395 N N . ARG A 1 175 ? 23.338 -1.344 -15.345 1.00 92.88 175 ARG A N 1
ATOM 1396 C CA . ARG A 1 175 ? 24.629 -2.050 -15.421 1.00 92.88 175 ARG A CA 1
ATOM 1397 C C . ARG A 1 175 ? 25.771 -1.204 -14.855 1.00 92.88 175 ARG A C 1
ATOM 1399 O O . ARG A 1 175 ? 26.625 -1.734 -14.152 1.00 92.88 175 ARG A O 1
ATOM 1406 N N . ARG A 1 176 ? 25.792 0.100 -15.145 1.00 90.88 176 ARG A N 1
ATOM 1407 C CA . ARG A 1 176 ? 26.812 1.028 -14.620 1.00 90.88 176 ARG A CA 1
ATOM 1408 C C . ARG A 1 176 ? 26.678 1.232 -13.110 1.00 90.88 176 ARG A C 1
ATOM 1410 O O . ARG A 1 176 ? 27.688 1.335 -12.424 1.00 90.88 176 ARG A O 1
ATOM 1417 N N . ALA A 1 177 ? 25.450 1.230 -12.603 1.00 91.56 177 ALA A N 1
ATOM 1418 C CA . ALA A 1 177 ? 25.136 1.447 -11.196 1.00 91.56 177 ALA A CA 1
ATOM 1419 C C . ALA A 1 177 ? 25.311 0.205 -10.304 1.00 91.56 177 ALA A C 1
ATOM 1421 O O . ALA A 1 177 ? 25.073 0.276 -9.106 1.00 91.56 177 ALA A O 1
ATOM 1422 N N . GLN A 1 178 ? 25.718 -0.952 -10.839 1.00 85.69 178 GLN A N 1
ATOM 1423 C CA . GLN A 1 178 ? 25.707 -2.220 -10.095 1.00 85.69 178 GLN A CA 1
ATOM 1424 C C . GLN A 1 178 ? 26.639 -2.251 -8.863 1.00 85.69 178 GLN A C 1
ATOM 1426 O O . GLN A 1 178 ? 26.452 -3.088 -7.983 1.00 85.69 178 GLN A O 1
ATOM 1431 N N . ALA A 1 179 ? 27.612 -1.338 -8.787 1.00 85.81 179 ALA A N 1
ATOM 1432 C CA . ALA A 1 179 ? 28.480 -1.147 -7.622 1.00 85.81 179 ALA A CA 1
ATOM 1433 C C . ALA A 1 179 ? 27.868 -0.241 -6.532 1.00 85.81 179 ALA A C 1
ATOM 1435 O O . ALA A 1 179 ? 28.447 -0.098 -5.455 1.00 85.81 179 ALA A O 1
ATOM 1436 N N . GLU A 1 180 ? 26.726 0.395 -6.799 1.00 88.31 180 GLU A N 1
ATOM 1437 C CA . GLU A 1 180 ? 26.047 1.261 -5.842 1.00 88.31 180 GLU A CA 1
ATOM 1438 C C . GLU A 1 180 ? 25.352 0.467 -4.727 1.00 88.31 180 GLU A C 1
ATOM 1440 O O . GLU A 1 180 ? 25.083 -0.733 -4.823 1.00 88.31 180 GLU A O 1
ATOM 1445 N N . GLY A 1 181 ? 25.029 1.167 -3.638 1.00 84.00 181 GLY A N 1
ATOM 1446 C CA . GLY A 1 181 ? 24.298 0.585 -2.520 1.00 84.00 181 GLY A CA 1
ATOM 1447 C C . GLY A 1 181 ? 22.919 0.061 -2.933 1.00 84.00 181 GLY A C 1
ATOM 1448 O O . GLY A 1 181 ? 22.233 0.634 -3.778 1.00 84.00 181 GLY A O 1
ATOM 1449 N N . HIS A 1 182 ? 22.472 -1.001 -2.263 1.00 84.50 182 HIS A N 1
ATOM 1450 C CA . HIS A 1 182 ? 21.218 -1.696 -2.569 1.00 84.50 182 HIS A CA 1
ATOM 1451 C C . HIS A 1 182 ? 19.996 -0.766 -2.674 1.00 84.50 182 HIS A C 1
ATOM 1453 O O . HIS A 1 182 ? 19.165 -0.943 -3.556 1.00 84.50 182 HIS A O 1
ATOM 1459 N N . THR A 1 183 ? 19.887 0.248 -1.811 1.00 86.00 183 THR A N 1
ATOM 1460 C CA . THR A 1 183 ? 18.769 1.207 -1.840 1.00 86.00 183 THR A CA 1
ATOM 1461 C C . THR A 1 183 ? 18.893 2.241 -2.964 1.00 86.00 183 THR A C 1
ATOM 1463 O O . THR A 1 183 ? 17.872 2.708 -3.459 1.00 86.00 183 THR A O 1
ATOM 1466 N N . ALA A 1 184 ? 20.111 2.579 -3.403 1.00 89.00 184 ALA A N 1
ATOM 1467 C CA . ALA A 1 184 ? 20.345 3.510 -4.511 1.00 89.00 184 ALA A CA 1
ATOM 1468 C C . ALA A 1 184 ? 19.925 2.898 -5.857 1.00 89.00 184 ALA A C 1
ATOM 1470 O O . ALA A 1 184 ? 19.303 3.567 -6.680 1.00 89.00 184 ALA A O 1
ATOM 1471 N N . LEU A 1 185 ? 20.117 1.580 -6.012 1.00 93.38 185 LEU A N 1
ATOM 1472 C CA . LEU A 1 185 ? 19.646 0.820 -7.175 1.00 93.38 185 LEU A CA 1
ATOM 1473 C C . LEU A 1 185 ? 18.140 0.972 -7.440 1.00 93.38 185 LEU A C 1
ATOM 1475 O O . LEU A 1 185 ? 17.700 0.809 -8.578 1.00 93.38 185 LEU A O 1
ATOM 1479 N N . PHE A 1 186 ? 17.352 1.321 -6.420 1.00 95.25 186 PHE A N 1
ATOM 1480 C CA . PHE A 1 186 ? 15.926 1.597 -6.565 1.00 95.25 186 PHE A CA 1
ATOM 1481 C C . PHE A 1 186 ? 15.632 2.601 -7.678 1.00 95.25 186 PHE A C 1
ATOM 1483 O O . PHE A 1 186 ? 14.728 2.367 -8.477 1.00 95.25 186 PHE A O 1
ATOM 1490 N N . ASP A 1 187 ? 16.381 3.706 -7.742 1.00 93.31 187 ASP A N 1
ATOM 1491 C CA . ASP A 1 187 ? 16.084 4.783 -8.688 1.00 93.31 187 ASP A CA 1
ATOM 1492 C C . ASP A 1 187 ? 16.381 4.359 -10.151 1.00 93.31 187 ASP A C 1
ATOM 1494 O O . ASP A 1 187 ? 15.892 5.000 -11.077 1.00 93.31 187 ASP A O 1
ATOM 1498 N N . TYR A 1 188 ? 17.068 3.226 -10.369 1.00 95.56 188 TYR A N 1
ATO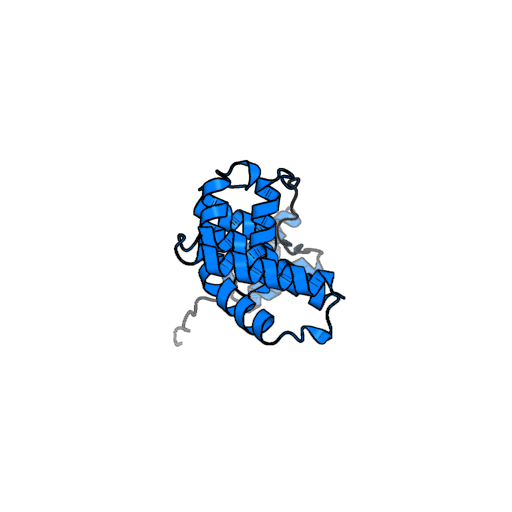M 1499 C CA . TYR A 1 188 ? 17.281 2.604 -11.686 1.00 95.56 188 TYR A CA 1
ATOM 1500 C C . TYR A 1 188 ? 16.243 1.528 -12.029 1.00 95.56 188 TYR A C 1
ATOM 1502 O O . TYR A 1 188 ? 15.866 1.381 -13.190 1.00 95.56 188 TYR A O 1
ATOM 1510 N N . TYR A 1 189 ? 15.754 0.778 -11.036 1.00 95.81 189 TYR A N 1
ATOM 1511 C CA . TYR A 1 189 ? 14.662 -0.182 -11.244 1.00 95.81 189 TYR A CA 1
ATOM 1512 C C . TYR A 1 189 ? 13.296 0.497 -11.372 1.00 95.81 189 TYR A C 1
ATOM 1514 O O . TYR A 1 189 ? 12.398 -0.051 -12.010 1.00 95.81 189 TYR A O 1
ATOM 1522 N N . TRP A 1 190 ? 13.121 1.672 -10.768 1.00 94.94 190 TRP A N 1
ATOM 1523 C CA . TRP A 1 190 ? 11.849 2.387 -10.766 1.00 94.94 190 TRP A CA 1
ATOM 1524 C C . TRP A 1 190 ? 11.354 2.753 -12.180 1.00 94.94 190 TRP A C 1
ATOM 1526 O O . TRP A 1 190 ? 10.229 2.370 -12.503 1.00 94.94 190 TRP A O 1
ATOM 1536 N N . PRO A 1 191 ? 12.157 3.384 -13.064 1.00 94.81 191 PRO A N 1
ATOM 1537 C CA . PRO A 1 191 ? 11.737 3.655 -14.441 1.00 94.81 191 PRO A CA 1
ATOM 1538 C C . PRO A 1 191 ? 11.392 2.383 -15.221 1.00 94.81 191 PRO A C 1
ATOM 1540 O O . PRO A 1 191 ? 10.401 2.356 -15.943 1.00 94.81 191 PRO A O 1
ATOM 1543 N N . MET A 1 192 ? 12.148 1.297 -15.016 1.00 95.75 192 MET A N 1
ATOM 1544 C CA . MET A 1 192 ? 11.868 0.009 -15.664 1.00 95.75 192 MET A CA 1
ATOM 1545 C C . MET A 1 192 ? 10.516 -0.562 -15.233 1.00 95.75 192 MET A C 1
ATOM 1547 O O . MET A 1 192 ? 9.780 -1.098 -16.054 1.00 95.75 192 MET A O 1
ATOM 1551 N N . PHE A 1 193 ? 10.176 -0.450 -13.946 1.00 96.12 193 PHE A N 1
ATOM 1552 C CA . PHE A 1 193 ? 8.862 -0.846 -13.451 1.00 96.12 193 PHE A CA 1
ATOM 1553 C C . PHE A 1 193 ? 7.746 -0.001 -14.069 1.00 96.12 193 PHE A C 1
ATOM 1555 O O . PHE A 1 193 ? 6.747 -0.562 -14.507 1.00 96.12 193 PHE A O 1
ATOM 1562 N N . GLN A 1 194 ? 7.913 1.323 -14.130 1.00 93.69 194 GLN A N 1
ATOM 1563 C CA . GLN A 1 194 ? 6.910 2.208 -14.730 1.00 93.69 194 GLN A CA 1
ATOM 1564 C C . GLN A 1 194 ? 6.678 1.875 -16.203 1.00 93.69 194 GLN A C 1
ATOM 1566 O O . GLN A 1 194 ? 5.534 1.686 -16.601 1.00 93.69 194 GLN A O 1
ATOM 1571 N N . PHE A 1 195 ? 7.755 1.696 -16.966 1.00 93.06 195 PHE A N 1
ATOM 1572 C CA . PHE A 1 195 ? 7.688 1.290 -18.366 1.00 93.06 195 PHE A CA 1
ATOM 1573 C C . PHE A 1 195 ? 6.897 -0.014 -18.551 1.00 93.06 195 PHE A C 1
ATOM 1575 O O . PHE A 1 195 ? 6.017 -0.099 -19.400 1.00 93.06 195 PHE A O 1
ATOM 1582 N N . LEU A 1 196 ? 7.150 -1.024 -17.709 1.00 92.44 196 LEU A N 1
ATOM 1583 C CA . LEU A 1 196 ? 6.402 -2.285 -17.751 1.00 92.44 196 LEU A CA 1
ATOM 1584 C C . LEU A 1 196 ? 4.905 -2.084 -17.473 1.00 92.44 196 LEU A C 1
ATOM 1586 O O . LEU A 1 196 ? 4.078 -2.715 -18.121 1.00 92.44 196 LEU A O 1
ATOM 1590 N N . GLN A 1 197 ? 4.551 -1.206 -16.532 1.00 90.44 197 GLN A N 1
ATOM 1591 C CA . GLN A 1 197 ? 3.149 -0.897 -16.235 1.00 90.44 197 GLN A CA 1
ATOM 1592 C C . GLN A 1 197 ? 2.460 -0.140 -17.376 1.00 90.44 197 GLN A C 1
ATOM 1594 O O . GLN A 1 197 ? 1.280 -0.365 -17.622 1.00 90.44 197 GLN A O 1
ATOM 1599 N N . GLU A 1 198 ? 3.182 0.734 -18.074 1.00 88.56 198 GLU A N 1
ATOM 1600 C CA . GLU A 1 198 ? 2.674 1.443 -19.252 1.00 88.56 198 GLU A CA 1
ATOM 1601 C C . GLU A 1 198 ? 2.427 0.478 -20.418 1.00 88.56 198 GLU A C 1
ATOM 1603 O O . GLU A 1 198 ? 1.381 0.552 -21.058 1.00 88.56 198 GLU A O 1
ATOM 1608 N N . CYS A 1 199 ? 3.330 -0.480 -20.645 1.00 83.31 199 CYS A N 1
ATOM 1609 C CA . CYS A 1 199 ? 3.147 -1.524 -21.655 1.00 83.31 199 CYS A CA 1
ATOM 1610 C C . CYS A 1 199 ? 1.991 -2.487 -21.342 1.00 83.31 199 CYS A C 1
ATOM 1612 O O . CYS A 1 199 ? 1.353 -2.969 -22.267 1.00 83.31 199 CYS A O 1
ATOM 1614 N N . GLU A 1 200 ? 1.711 -2.783 -20.068 1.00 78.75 200 GLU A N 1
ATOM 1615 C CA . GLU A 1 200 ? 0.582 -3.645 -19.674 1.00 78.75 200 GLU A CA 1
ATOM 1616 C C . GLU A 1 200 ? -0.792 -2.960 -19.837 1.00 78.75 200 GLU A C 1
ATOM 1618 O O . GLU A 1 200 ? -1.815 -3.645 -19.853 1.00 78.75 200 GLU A O 1
ATOM 1623 N N . GLN A 1 201 ? -0.836 -1.626 -19.927 1.00 70.81 201 GLN A N 1
ATOM 1624 C CA . GLN A 1 201 ? -2.074 -0.841 -20.047 1.00 70.81 201 GLN A CA 1
ATOM 1625 C C . GLN A 1 201 ? -2.408 -0.406 -21.486 1.00 70.81 201 GLN A C 1
ATOM 1627 O O . GLN A 1 201 ? -3.499 0.128 -21.699 1.00 70.81 201 GLN A O 1
ATOM 1632 N N . ALA A 1 202 ? -1.486 -0.597 -22.435 1.00 59.12 202 ALA A N 1
ATOM 1633 C CA . ALA A 1 202 ? -1.613 -0.225 -23.848 1.00 59.12 202 ALA A CA 1
ATOM 1634 C C . ALA A 1 202 ? -2.141 -1.386 -24.704 1.00 59.12 202 ALA A C 1
ATOM 1636 O O . ALA A 1 202 ? -2.928 -1.099 -25.636 1.00 59.12 202 ALA A O 1
#

InterPro domains:
  IPR009363 Bacteriophage Mu, Gp16 [PF06252] (28-141)

Secondary structure (DSSP, 8-state):
-PPP-----TTHHHHHHHHHHHHHHTT--HHHHHHHHHHHHS-S-GGG--HHHHHHHHHHHHHTT-------S----SPPP-SHHHHHHHHHHHHHHHTTS-S--SHHHHHHHHHHHHS-SSGGGS-HHHHHHHHHHHHTTTHHHHHHHHHHT--GGGS-HHHHHHHHHHHHHHHHGGGS-TTTTHHHHHHHHHHHHHHHH-

pLDDT: mean 86.48, std 13.3, range [35.19, 96.56]